Protein AF-A0A935EJS9-F1 (afdb_monomer)

Foldseek 3Di:
DVVVVVVVVVVVVVVVVVVVVVVVVVVVVVVVVVVVVVVVVVVVVVVVVVVVVLVVVLVVVVLVLQQDAPVCVVVVPLPSVVVSLVVSCVPDPCNPLDPWDWDDDLDLPDFIWTDDPVSHTDRDDLVPPDPVSSVVVVVVNVQSVDPVRDDQDDPPDPDGDRDHDPPPPDPPDPPPPPPPPPPDPDPDDDDDDDDDD

Structure (mmCIF, N/CA/C/O backbone):
data_AF-A0A935EJS9-F1
#
_entry.id   AF-A0A935EJS9-F1
#
loop_
_atom_site.group_PDB
_atom_site.id
_atom_site.type_symbol
_atom_site.label_atom_id
_atom_site.label_alt_id
_atom_site.label_comp_id
_atom_site.label_asym_id
_atom_site.label_entity_id
_atom_site.label_seq_id
_atom_site.pdbx_PDB_ins_code
_atom_site.Cartn_x
_atom_site.Cartn_y
_atom_site.Cartn_z
_atom_site.occupancy
_atom_site.B_iso_or_equiv
_atom_site.auth_seq_id
_atom_site.auth_comp_id
_atom_site.auth_asym_id
_atom_site.auth_atom_id
_atom_site.pdbx_PDB_model_num
ATOM 1 N N . MET A 1 1 ? 46.751 8.519 -66.745 1.00 56.75 1 MET A N 1
ATOM 2 C CA . MET A 1 1 ? 45.360 8.853 -66.343 1.00 56.75 1 MET A CA 1
ATOM 3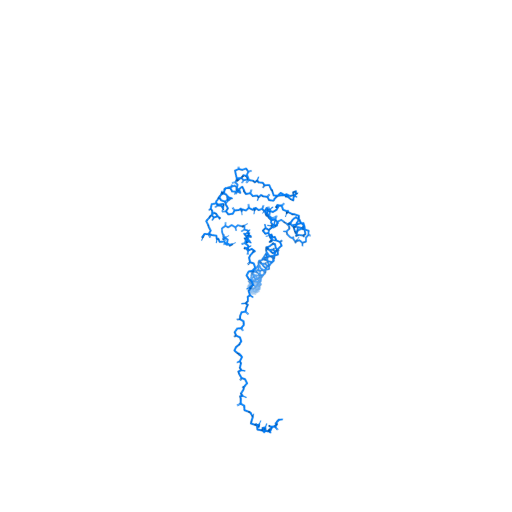 C C . MET A 1 1 ? 44.526 7.648 -65.877 1.00 56.75 1 MET A C 1
ATOM 5 O O . MET A 1 1 ? 43.792 7.799 -64.915 1.00 56.75 1 MET A O 1
ATOM 9 N N . LYS A 1 2 ? 44.654 6.440 -66.460 1.00 61.72 2 LYS A N 1
ATOM 10 C CA . LYS A 1 2 ? 43.824 5.258 -66.102 1.00 61.72 2 LYS A CA 1
ATOM 11 C C . LYS A 1 2 ? 43.974 4.739 -64.655 1.00 61.72 2 LYS A C 1
ATOM 13 O O . LYS A 1 2 ? 43.031 4.190 -64.103 1.00 61.72 2 LYS A O 1
ATOM 18 N N . ARG A 1 3 ? 45.140 4.935 -64.024 1.00 69.06 3 ARG A N 1
ATOM 19 C CA . ARG A 1 3 ? 45.443 4.407 -62.678 1.00 69.06 3 ARG A CA 1
ATOM 20 C C . ARG A 1 3 ? 44.693 5.135 -61.549 1.00 69.06 3 ARG A C 1
ATOM 22 O O . ARG A 1 3 ? 44.331 4.503 -60.571 1.00 69.06 3 ARG A O 1
ATOM 29 N N . SER A 1 4 ? 44.416 6.430 -61.719 1.00 73.44 4 SER A N 1
ATOM 30 C CA . SER A 1 4 ? 43.687 7.249 -60.736 1.00 73.44 4 SER A CA 1
ATOM 31 C C . SER A 1 4 ? 42.185 6.935 -60.721 1.00 73.44 4 SER A C 1
ATOM 33 O O . SER A 1 4 ? 41.576 6.905 -59.657 1.00 73.44 4 SER A O 1
ATOM 35 N N . TRP A 1 5 ? 41.605 6.591 -61.877 1.00 85.44 5 TRP A N 1
ATOM 36 C CA . TRP A 1 5 ? 40.197 6.193 -61.966 1.00 85.44 5 TRP A CA 1
ATOM 37 C C . TRP A 1 5 ? 39.904 4.893 -61.204 1.00 85.44 5 TRP A C 1
ATOM 39 O O . TRP A 1 5 ? 38.890 4.795 -60.517 1.00 85.44 5 TRP A O 1
ATOM 49 N N . LEU A 1 6 ? 40.831 3.930 -61.247 1.00 88.75 6 LEU A N 1
ATOM 50 C CA . LEU A 1 6 ? 40.707 2.685 -60.487 1.00 88.75 6 LEU A CA 1
ATOM 51 C C . LEU A 1 6 ? 40.714 2.938 -58.970 1.00 88.75 6 LEU A C 1
ATOM 53 O O . LEU A 1 6 ? 39.932 2.332 -58.244 1.00 88.75 6 LEU A O 1
ATOM 57 N N . THR A 1 7 ? 41.551 3.869 -58.496 1.00 88.81 7 THR A N 1
ATOM 58 C CA . THR A 1 7 ? 41.585 4.273 -57.083 1.00 88.81 7 THR A CA 1
ATOM 59 C C . THR A 1 7 ? 40.264 4.910 -56.655 1.00 88.81 7 THR A C 1
ATOM 61 O O . THR A 1 7 ? 39.739 4.553 -55.605 1.00 88.81 7 THR A O 1
ATOM 64 N N . TYR A 1 8 ? 39.680 5.791 -57.473 1.00 92.94 8 TYR A N 1
ATOM 65 C CA . TYR A 1 8 ? 38.376 6.391 -57.167 1.00 92.94 8 TYR A CA 1
ATOM 66 C C . TYR A 1 8 ? 37.243 5.359 -57.130 1.00 92.94 8 TYR A C 1
ATOM 68 O O . TYR A 1 8 ? 36.396 5.428 -56.243 1.00 92.94 8 TYR A O 1
ATOM 76 N N . LEU A 1 9 ? 37.250 4.371 -58.031 1.00 93.25 9 LEU A N 1
ATOM 77 C CA . LEU A 1 9 ? 36.288 3.263 -57.997 1.00 93.25 9 LEU A CA 1
ATOM 78 C C . LEU A 1 9 ? 36.446 2.403 -56.739 1.00 93.25 9 LEU A C 1
ATOM 80 O O . LEU A 1 9 ? 35.451 2.035 -56.122 1.00 93.25 9 LEU A O 1
ATOM 84 N N . MET A 1 10 ? 37.683 2.117 -56.330 1.00 93.56 10 MET A N 1
ATOM 85 C CA . MET A 1 10 ? 37.956 1.324 -55.132 1.00 93.56 10 MET A CA 1
ATOM 86 C C . MET A 1 10 ? 37.523 2.058 -53.855 1.00 93.56 10 MET A C 1
ATOM 88 O O . MET A 1 10 ? 36.869 1.469 -52.998 1.00 93.56 10 MET A O 1
ATOM 92 N N . VAL A 1 11 ? 37.829 3.354 -53.753 1.00 94.81 11 VAL A N 1
ATOM 93 C CA . VAL A 1 11 ? 37.407 4.203 -52.628 1.00 94.81 11 VAL A CA 1
ATOM 94 C C . VAL A 1 11 ? 35.886 4.352 -52.599 1.00 94.81 11 VAL A C 1
ATOM 96 O O . VAL A 1 11 ? 35.285 4.233 -51.534 1.00 94.81 11 VAL A O 1
ATOM 99 N N . GLY A 1 12 ? 35.249 4.543 -53.757 1.00 96.19 12 GLY A N 1
ATOM 100 C CA . GLY A 1 12 ? 33.791 4.589 -53.869 1.00 96.19 12 GLY A CA 1
ATOM 101 C C . GLY A 1 12 ? 33.135 3.278 -53.433 1.00 96.19 12 GLY A C 1
ATOM 102 O O . GLY A 1 12 ? 32.198 3.295 -52.639 1.00 96.19 12 GLY A O 1
ATOM 103 N N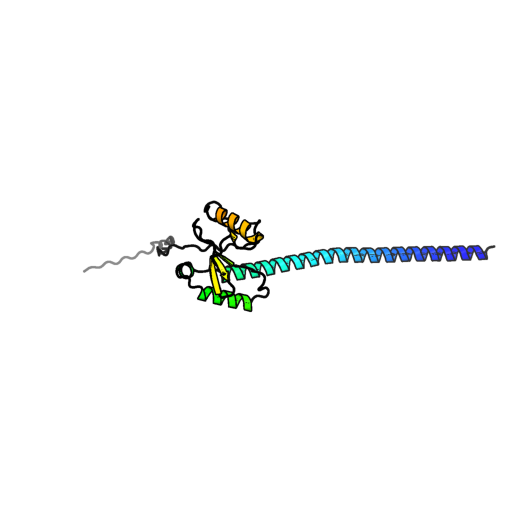 . GLY A 1 13 ? 33.669 2.137 -53.878 1.00 95.69 13 GLY A N 1
ATOM 104 C CA . GLY A 1 13 ? 33.197 0.815 -53.463 1.00 95.69 13 GLY A CA 1
ATOM 105 C C . GLY A 1 13 ? 33.336 0.586 -51.957 1.00 95.69 13 GLY A C 1
ATOM 106 O O . GLY A 1 13 ? 32.398 0.112 -51.319 1.00 95.69 13 GLY A O 1
ATOM 107 N N . LEU A 1 14 ? 34.467 0.988 -51.369 1.00 95.75 14 LEU A N 1
ATOM 108 C CA . LEU A 1 14 ? 34.688 0.900 -49.925 1.00 95.75 14 LEU A CA 1
ATOM 109 C C . LEU A 1 14 ? 33.714 1.795 -49.145 1.00 95.75 14 LEU A C 1
ATOM 111 O O . LEU A 1 14 ? 33.152 1.359 -48.144 1.00 95.75 14 LEU A O 1
ATOM 115 N N . ALA A 1 15 ? 33.473 3.021 -49.615 1.00 96.06 15 ALA A N 1
ATOM 116 C CA . ALA A 1 15 ? 32.522 3.936 -48.990 1.00 96.06 15 ALA A CA 1
ATOM 117 C C . ALA A 1 15 ? 31.095 3.367 -49.006 1.00 96.06 15 ALA A C 1
ATOM 119 O O . ALA A 1 15 ? 30.416 3.379 -47.982 1.00 96.06 15 ALA A O 1
ATOM 120 N N . VAL A 1 16 ? 30.661 2.799 -50.137 1.00 96.62 16 VAL A N 1
ATOM 121 C CA . VAL A 1 16 ? 29.354 2.131 -50.247 1.00 96.62 16 VAL A CA 1
ATOM 122 C C . VAL A 1 16 ? 29.264 0.940 -49.294 1.00 96.62 16 VAL A C 1
ATOM 124 O O . VAL A 1 16 ? 28.254 0.786 -48.609 1.00 96.62 16 VAL A O 1
ATOM 127 N N . LEU A 1 17 ? 30.323 0.130 -49.199 1.00 96.31 17 LEU A N 1
ATOM 128 C CA . LEU A 1 17 ? 30.375 -1.008 -48.281 1.00 96.31 17 LEU A CA 1
ATOM 129 C C . LEU A 1 17 ? 30.235 -0.559 -46.818 1.00 96.31 17 LEU A C 1
ATOM 131 O O . LEU A 1 17 ? 29.470 -1.156 -46.064 1.00 96.31 17 LEU A O 1
ATOM 135 N N . LEU A 1 18 ? 30.931 0.511 -46.424 1.00 96.06 18 LEU A N 1
ATOM 136 C CA . LEU A 1 18 ? 30.856 1.070 -45.073 1.00 96.06 18 LEU A CA 1
ATOM 137 C C . LEU A 1 18 ? 29.463 1.617 -44.752 1.00 96.06 18 LEU A C 1
ATOM 139 O O . LEU A 1 18 ? 28.946 1.362 -43.666 1.00 96.06 18 LEU A O 1
ATOM 143 N N . VAL A 1 19 ? 28.828 2.319 -45.694 1.00 96.38 19 VAL A N 1
ATOM 144 C CA . VAL A 1 19 ? 27.453 2.817 -45.526 1.00 96.38 19 VAL A CA 1
ATOM 145 C C . VAL A 1 19 ? 26.468 1.656 -45.393 1.00 96.38 19 VAL A C 1
ATOM 147 O O . VAL A 1 19 ? 25.630 1.664 -44.492 1.00 96.38 19 VAL A O 1
ATOM 150 N N . ALA A 1 20 ? 26.586 0.631 -46.240 1.00 95.56 20 ALA A N 1
ATOM 151 C CA . ALA A 1 20 ? 25.744 -0.561 -46.165 1.00 95.56 20 ALA A CA 1
ATOM 152 C C . ALA A 1 20 ? 25.910 -1.288 -44.821 1.00 95.56 20 ALA A C 1
ATOM 154 O O . ALA A 1 20 ? 24.919 -1.680 -44.201 1.00 95.56 20 ALA A O 1
ATOM 155 N N . LEU A 1 21 ? 27.150 -1.413 -44.338 1.00 95.31 21 LEU A N 1
ATOM 156 C CA . LEU A 1 21 ? 27.445 -2.017 -43.043 1.00 95.31 21 LEU A CA 1
ATOM 157 C C . LEU A 1 21 ? 26.872 -1.184 -41.889 1.00 95.31 21 LEU A C 1
ATOM 159 O O . LEU A 1 21 ? 26.245 -1.746 -40.994 1.00 95.31 21 LEU A O 1
ATOM 163 N N . GLY A 1 22 ? 27.015 0.142 -41.936 1.00 92.94 22 GLY A N 1
ATOM 164 C CA . GLY A 1 22 ? 26.450 1.056 -40.942 1.00 92.94 22 GLY A CA 1
ATOM 165 C C . GLY A 1 22 ? 24.921 0.996 -40.889 1.00 92.94 22 GLY A C 1
ATOM 166 O O . GLY A 1 22 ? 24.346 0.937 -39.806 1.00 92.94 22 GLY A O 1
ATOM 167 N N . LEU A 1 23 ? 24.251 0.922 -42.043 1.00 92.56 23 LEU A N 1
ATOM 168 C CA . LEU A 1 23 ? 22.795 0.755 -42.116 1.00 92.56 23 LEU A CA 1
ATOM 169 C C . LEU A 1 23 ? 22.338 -0.593 -41.554 1.00 92.56 23 LEU A C 1
ATOM 171 O O . LEU A 1 23 ? 21.321 -0.657 -40.862 1.00 92.56 23 LEU A O 1
ATOM 175 N N . LEU A 1 24 ? 23.078 -1.669 -41.831 1.00 91.12 24 LEU A N 1
ATOM 176 C CA . LEU A 1 24 ? 22.770 -2.981 -41.275 1.00 91.12 24 LEU A CA 1
ATOM 177 C C . LEU A 1 24 ? 22.936 -2.966 -39.752 1.00 91.12 24 LEU A C 1
ATOM 179 O O . LEU A 1 24 ? 22.013 -3.352 -39.040 1.00 91.12 24 LEU A O 1
ATOM 183 N N . GLN A 1 25 ? 24.060 -2.447 -39.255 1.00 88.50 25 GLN A N 1
ATOM 184 C CA . GLN A 1 25 ? 24.305 -2.285 -37.820 1.00 88.50 25 GLN A CA 1
ATOM 185 C C . GLN A 1 25 ? 23.214 -1.442 -37.147 1.00 88.50 25 GLN A C 1
ATOM 187 O O . GLN A 1 25 ? 22.691 -1.836 -36.106 1.00 88.50 25 GLN A O 1
ATOM 192 N N . TYR A 1 26 ? 22.803 -0.336 -37.774 1.00 89.12 26 TYR A N 1
ATOM 193 C CA . TYR A 1 26 ? 21.725 0.516 -37.280 1.00 89.12 26 TYR A CA 1
ATOM 194 C C . TYR A 1 26 ? 20.398 -0.245 -37.177 1.00 89.12 26 TYR A C 1
ATOM 196 O O . TYR A 1 26 ? 19.769 -0.241 -36.122 1.00 89.12 26 TYR A O 1
ATOM 204 N N . ARG A 1 27 ? 20.002 -0.984 -38.226 1.00 85.38 27 ARG A N 1
ATOM 205 C CA . ARG A 1 27 ? 18.761 -1.779 -38.214 1.00 85.38 27 ARG A CA 1
ATOM 206 C C . ARG A 1 27 ? 18.756 -2.847 -37.122 1.00 85.38 27 ARG A C 1
ATOM 208 O O . ARG A 1 27 ? 17.726 -3.027 -36.476 1.00 85.38 27 ARG A O 1
ATOM 215 N N . TRP A 1 28 ? 19.879 -3.530 -36.908 1.00 77.81 28 TRP A N 1
ATOM 216 C CA . TRP A 1 28 ? 20.006 -4.528 -35.844 1.00 77.81 28 TRP A CA 1
ATOM 217 C C . TRP A 1 28 ? 19.885 -3.893 -34.452 1.00 77.81 28 TRP A C 1
ATOM 219 O O . TRP A 1 28 ? 19.143 -4.404 -33.614 1.00 77.81 28 TRP A O 1
ATOM 229 N N . MET A 1 29 ? 20.529 -2.744 -34.221 1.00 75.19 29 MET A N 1
ATOM 230 C CA . MET A 1 29 ? 20.435 -2.019 -32.948 1.00 75.19 29 MET A CA 1
ATOM 231 C C . MET A 1 29 ? 18.998 -1.548 -32.667 1.00 75.19 29 MET A C 1
ATOM 233 O O . MET A 1 29 ? 18.486 -1.746 -31.567 1.00 75.19 29 MET A O 1
ATOM 237 N N . THR A 1 30 ? 18.306 -0.997 -33.671 1.00 75.12 30 THR A N 1
ATOM 238 C CA . THR A 1 30 ? 16.920 -0.522 -33.519 1.00 75.12 30 THR A CA 1
ATOM 239 C C . THR A 1 30 ? 15.931 -1.661 -33.245 1.00 75.12 30 THR A C 1
ATOM 241 O O . THR A 1 30 ? 15.021 -1.495 -32.433 1.00 75.12 30 THR A O 1
ATOM 244 N N . GLN A 1 31 ? 16.105 -2.829 -33.877 1.00 71.12 31 GLN A N 1
ATOM 245 C CA . GLN A 1 31 ? 15.244 -3.998 -33.642 1.00 71.12 31 GLN A CA 1
ATOM 246 C C . GLN A 1 31 ? 15.383 -4.553 -32.218 1.00 71.12 31 GLN A C 1
ATOM 248 O O . GLN A 1 31 ? 14.382 -4.937 -31.611 1.00 71.12 31 GLN A O 1
ATOM 253 N N . ILE A 1 32 ? 16.598 -4.548 -31.662 1.00 71.50 32 ILE A N 1
ATOM 254 C CA . ILE A 1 32 ? 16.851 -4.989 -30.284 1.00 71.50 32 ILE A CA 1
ATOM 255 C C . ILE A 1 32 ? 16.198 -4.026 -29.280 1.00 71.50 32 ILE A C 1
ATOM 257 O O . ILE A 1 32 ? 15.459 -4.474 -28.403 1.00 71.50 32 ILE A O 1
ATOM 261 N N . SER A 1 33 ? 16.363 -2.708 -29.456 1.00 61.53 33 SER A N 1
ATOM 262 C CA . SER A 1 33 ? 15.767 -1.709 -28.553 1.00 61.53 33 SER A CA 1
ATOM 263 C C . SER A 1 33 ? 14.235 -1.750 -28.511 1.00 61.53 33 SER A C 1
ATOM 265 O O . SER A 1 33 ? 13.650 -1.555 -27.445 1.00 61.53 33 SER A O 1
ATOM 267 N N . ALA A 1 34 ? 13.569 -2.025 -29.639 1.00 63.66 34 ALA A N 1
ATOM 268 C CA . ALA A 1 34 ? 12.111 -2.155 -29.677 1.00 63.66 34 ALA A CA 1
ATOM 269 C C . ALA A 1 34 ? 11.615 -3.361 -28.852 1.00 63.66 34 ALA A C 1
ATOM 271 O O . ALA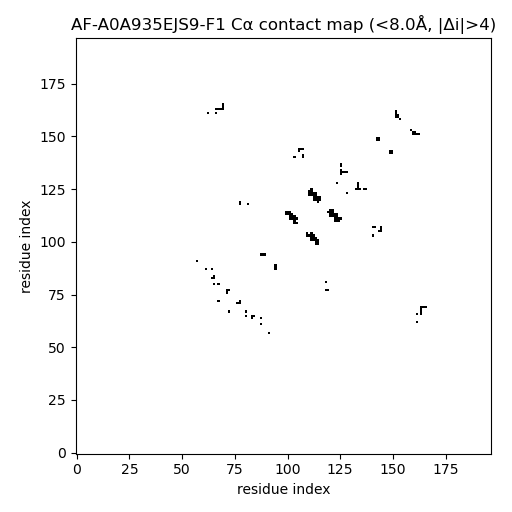 A 1 34 ? 10.687 -3.225 -28.055 1.00 63.66 34 ALA A O 1
ATOM 272 N N . SER A 1 35 ? 12.289 -4.512 -28.976 1.00 61.25 35 SER A N 1
ATOM 273 C CA . SER A 1 35 ? 12.004 -5.719 -28.181 1.00 61.25 35 SER A CA 1
ATOM 274 C C . SER A 1 35 ? 12.236 -5.488 -26.682 1.00 61.25 35 SER A C 1
ATOM 276 O O . SER A 1 35 ? 11.468 -5.964 -25.844 1.00 61.25 35 SER A O 1
ATOM 278 N N . ASP A 1 36 ? 13.286 -4.750 -26.322 1.00 65.56 36 ASP A N 1
ATOM 279 C CA . ASP A 1 36 ? 13.613 -4.485 -24.918 1.00 65.56 36 ASP A CA 1
ATOM 280 C C . ASP A 1 36 ? 12.611 -3.531 -24.258 1.00 65.56 36 ASP A C 1
ATOM 282 O O . ASP A 1 36 ? 12.267 -3.713 -23.089 1.00 65.56 36 ASP A O 1
ATOM 286 N N . GLY A 1 37 ? 12.068 -2.571 -25.014 1.00 68.75 37 GLY A N 1
ATOM 287 C CA . GLY A 1 37 ? 11.007 -1.681 -24.543 1.00 68.75 37 GLY A CA 1
ATOM 288 C C . GLY A 1 37 ? 9.708 -2.420 -24.206 1.00 68.75 37 GLY A C 1
ATOM 289 O O . GLY A 1 37 ? 9.099 -2.157 -23.168 1.00 68.75 37 GLY A O 1
ATOM 290 N N . GLU A 1 38 ? 9.287 -3.373 -25.040 1.00 69.56 38 GLU A N 1
ATOM 291 C CA . GLU A 1 38 ? 8.107 -4.203 -24.757 1.00 69.56 38 GLU A CA 1
ATOM 292 C C . GLU A 1 38 ? 8.328 -5.103 -23.538 1.00 69.56 38 GLU A C 1
ATOM 294 O O . GLU A 1 38 ? 7.487 -5.147 -22.639 1.00 69.56 38 GLU A O 1
ATOM 299 N N . LYS A 1 39 ? 9.498 -5.744 -23.437 1.00 72.12 39 LYS A N 1
ATOM 300 C CA . LYS A 1 39 ? 9.862 -6.563 -22.270 1.00 72.12 39 LYS A CA 1
ATOM 301 C C . LYS A 1 39 ? 9.926 -5.744 -20.982 1.00 72.12 39 LYS A C 1
ATOM 303 O O . LYS A 1 39 ? 9.496 -6.230 -19.938 1.00 72.12 39 LYS A O 1
ATOM 308 N N . ALA A 1 40 ? 10.427 -4.509 -21.039 1.00 71.06 40 ALA A N 1
ATOM 309 C CA . ALA A 1 40 ? 10.453 -3.606 -19.893 1.00 71.06 40 ALA A CA 1
ATOM 310 C C . ALA A 1 40 ? 9.034 -3.245 -19.432 1.00 71.06 40 ALA A C 1
ATOM 312 O O . ALA A 1 40 ? 8.746 -3.330 -18.241 1.00 71.06 40 ALA A O 1
ATOM 313 N N . LYS A 1 41 ? 8.125 -2.926 -20.363 1.00 74.62 41 LYS A N 1
ATOM 314 C CA . LYS A 1 41 ? 6.715 -2.645 -20.041 1.00 74.62 41 LYS A CA 1
ATOM 315 C C . LYS A 1 41 ? 6.017 -3.852 -19.420 1.00 74.62 41 LYS A C 1
ATOM 317 O O . LYS A 1 41 ? 5.342 -3.705 -18.406 1.00 74.62 41 LYS A O 1
ATOM 322 N N . VAL A 1 42 ? 6.213 -5.041 -19.993 1.00 82.00 42 VAL A N 1
ATOM 323 C CA . VAL A 1 42 ? 5.654 -6.290 -19.454 1.00 82.00 42 VAL A CA 1
ATOM 324 C C . VAL A 1 42 ? 6.203 -6.570 -18.056 1.00 82.00 42 VAL A C 1
ATOM 326 O O . VAL A 1 42 ? 5.430 -6.893 -17.162 1.00 82.00 42 VAL A O 1
ATOM 329 N N . ARG A 1 43 ? 7.510 -6.379 -17.829 1.00 82.19 43 ARG A N 1
ATOM 330 C CA . ARG A 1 43 ? 8.123 -6.550 -16.505 1.00 82.19 43 ARG A CA 1
ATOM 331 C C . ARG A 1 43 ? 7.567 -5.567 -15.478 1.00 82.19 43 ARG A C 1
ATOM 333 O O . ARG A 1 43 ? 7.253 -5.990 -14.374 1.00 82.19 43 ARG A O 1
ATOM 340 N N . VAL A 1 44 ? 7.436 -4.286 -15.825 1.00 82.94 44 VAL A N 1
ATOM 341 C CA . VAL A 1 44 ? 6.865 -3.276 -14.918 1.00 82.94 44 VAL A CA 1
ATOM 342 C C . VAL A 1 44 ? 5.420 -3.622 -14.578 1.00 82.94 44 VAL A C 1
ATOM 344 O O . VAL A 1 44 ? 5.040 -3.546 -13.414 1.00 82.94 44 VAL A O 1
ATOM 347 N N . LYS A 1 45 ? 4.630 -4.057 -15.566 1.00 85.31 45 LYS A N 1
ATOM 348 C CA . LYS A 1 45 ? 3.256 -4.503 -15.332 1.00 85.31 45 LYS A CA 1
ATOM 349 C C . LYS A 1 45 ? 3.202 -5.721 -14.407 1.00 85.31 45 LYS A C 1
ATOM 351 O O . LYS A 1 45 ? 2.459 -5.691 -13.439 1.00 85.31 45 LYS A O 1
ATOM 356 N N . ASP A 1 46 ? 4.012 -6.746 -14.661 1.00 88.50 46 ASP A N 1
ATOM 357 C CA . ASP A 1 46 ? 4.070 -7.947 -13.818 1.00 88.50 46 ASP A CA 1
ATOM 358 C C . ASP A 1 46 ? 4.512 -7.614 -12.383 1.00 88.50 46 ASP A C 1
ATOM 360 O O . ASP A 1 46 ? 3.938 -8.100 -11.415 1.00 88.50 46 ASP A O 1
ATOM 364 N N . GLN A 1 47 ? 5.492 -6.722 -12.221 1.00 83.69 47 GLN A N 1
ATOM 365 C CA . GLN A 1 47 ? 5.918 -6.240 -10.906 1.00 83.69 47 GLN A CA 1
ATOM 366 C C . GLN A 1 47 ? 4.819 -5.447 -10.190 1.00 83.69 47 GLN A C 1
ATOM 368 O O . GLN A 1 47 ? 4.629 -5.631 -8.990 1.00 83.69 47 GLN A O 1
ATOM 373 N N . ALA A 1 48 ? 4.085 -4.595 -10.908 1.00 85.50 48 ALA A N 1
ATOM 374 C CA . ALA A 1 48 ? 2.962 -3.847 -10.354 1.00 85.50 48 ALA A CA 1
ATOM 375 C C . ALA A 1 48 ? 1.804 -4.774 -9.950 1.00 85.50 48 ALA A C 1
ATOM 377 O O . ALA A 1 48 ? 1.247 -4.613 -8.867 1.00 85.50 48 ALA A O 1
ATOM 378 N N . ASP A 1 49 ? 1.488 -5.776 -10.774 1.00 86.12 49 ASP A N 1
ATOM 379 C CA . ASP A 1 49 ? 0.443 -6.762 -10.489 1.00 86.12 49 ASP A CA 1
ATOM 380 C C . ASP A 1 49 ? 0.819 -7.615 -9.255 1.00 86.12 49 ASP A C 1
ATOM 382 O O . ASP A 1 49 ? -0.020 -7.856 -8.385 1.00 86.12 49 ASP A O 1
ATOM 386 N N . ARG A 1 50 ? 2.098 -8.001 -9.109 1.00 85.81 50 ARG A N 1
ATOM 387 C CA . ARG A 1 50 ? 2.609 -8.682 -7.901 1.00 85.81 50 ARG A CA 1
ATOM 388 C C . ARG A 1 50 ? 2.528 -7.803 -6.658 1.00 85.81 50 ARG A C 1
ATOM 390 O O . ARG A 1 50 ? 2.042 -8.268 -5.633 1.00 85.81 50 ARG A O 1
ATOM 397 N N . LEU A 1 51 ? 2.946 -6.539 -6.758 1.00 84.75 51 LEU A N 1
ATOM 398 C CA . LEU A 1 51 ? 2.851 -5.579 -5.657 1.00 84.75 51 LEU A CA 1
ATOM 399 C C . LEU A 1 51 ? 1.400 -5.400 -5.203 1.00 84.75 51 LEU A C 1
ATOM 401 O O . LEU A 1 51 ? 1.129 -5.428 -4.007 1.00 84.75 51 LEU A O 1
ATOM 405 N N . ALA A 1 52 ? 0.468 -5.244 -6.146 1.00 80.94 52 ALA A N 1
ATOM 406 C CA . ALA A 1 52 ? -0.953 -5.128 -5.841 1.00 80.94 52 ALA A CA 1
ATOM 407 C C . ALA A 1 52 ? -1.488 -6.390 -5.143 1.00 80.94 52 ALA A C 1
ATOM 409 O O . ALA A 1 52 ? -2.246 -6.287 -4.179 1.00 80.94 52 ALA A O 1
ATOM 410 N N . GLY A 1 53 ? -1.061 -7.576 -5.589 1.00 84.75 53 GLY A N 1
ATOM 411 C CA . GLY A 1 53 ? -1.411 -8.850 -4.961 1.00 84.75 53 GLY A CA 1
ATOM 412 C C . GLY A 1 53 ? -0.881 -8.985 -3.531 1.00 84.75 53 GLY A C 1
ATOM 413 O O . GLY A 1 53 ? -1.642 -9.338 -2.628 1.00 84.75 53 GLY A O 1
ATOM 414 N N . ASP A 1 54 ? 0.397 -8.670 -3.312 1.00 83.69 54 ASP A N 1
ATOM 415 C CA . ASP A 1 54 ? 1.019 -8.709 -1.986 1.00 83.69 54 ASP A CA 1
ATOM 416 C C . ASP A 1 54 ? 0.395 -7.671 -1.046 1.00 83.69 54 ASP A C 1
ATOM 418 O O . ASP A 1 54 ? 0.029 -8.012 0.078 1.00 83.69 54 ASP A O 1
ATOM 422 N N . PHE A 1 55 ? 0.169 -6.442 -1.520 1.00 82.25 55 PHE A N 1
ATOM 423 C CA . PHE A 1 55 ? -0.526 -5.403 -0.759 1.00 82.25 55 PHE A CA 1
ATOM 424 C C . PHE A 1 55 ? -1.929 -5.854 -0.349 1.00 82.25 55 PHE A C 1
ATOM 426 O O . PHE A 1 55 ? -2.278 -5.801 0.828 1.00 82.25 55 PHE A O 1
ATOM 433 N N . ASN A 1 56 ? -2.727 -6.361 -1.292 1.00 82.88 56 ASN A N 1
ATOM 434 C CA . ASN A 1 56 ? -4.075 -6.832 -0.992 1.00 82.88 56 ASN A CA 1
ATOM 435 C C . ASN A 1 56 ? -4.067 -7.988 0.025 1.00 82.88 56 ASN A C 1
ATOM 437 O O . ASN A 1 56 ? -4.913 -8.016 0.917 1.00 82.88 56 ASN A O 1
ATOM 441 N N . ARG A 1 57 ? -3.103 -8.916 -0.061 1.00 83.44 57 ARG A N 1
ATOM 442 C CA . ARG A 1 57 ? -2.947 -10.004 0.918 1.00 83.44 57 ARG A CA 1
ATOM 443 C C . ARG A 1 57 ? -2.638 -9.466 2.315 1.00 83.44 57 ARG A C 1
ATOM 445 O O . ARG A 1 57 ? -3.270 -9.900 3.274 1.00 83.44 57 ARG A O 1
ATOM 452 N N . GLU A 1 58 ? -1.711 -8.519 2.436 1.00 81.88 58 GLU A N 1
ATOM 453 C CA . GLU A 1 58 ? -1.366 -7.922 3.733 1.00 81.88 58 GLU A CA 1
ATOM 454 C C . GLU A 1 58 ? -2.539 -7.141 4.338 1.00 81.88 58 GLU A C 1
ATOM 456 O O . GLU A 1 58 ? -2.821 -7.282 5.527 1.00 81.88 58 GLU A O 1
ATOM 461 N N . ILE A 1 59 ? -3.281 -6.383 3.524 1.00 80.69 59 ILE A N 1
ATOM 462 C CA . ILE A 1 59 ? -4.472 -5.655 3.985 1.00 80.69 59 ILE A CA 1
ATOM 463 C C . ILE A 1 59 ? -5.576 -6.618 4.431 1.00 80.69 59 ILE A C 1
ATOM 465 O O . ILE A 1 59 ? -6.193 -6.389 5.467 1.00 80.69 59 ILE A O 1
ATOM 469 N N . GLN A 1 60 ? -5.809 -7.717 3.708 1.00 80.94 60 GLN A N 1
ATOM 470 C CA . GLN A 1 60 ? -6.772 -8.740 4.128 1.00 80.94 60 GLN A CA 1
ATOM 471 C C . GLN A 1 60 ? -6.339 -9.433 5.424 1.00 80.94 60 GLN A C 1
ATOM 473 O O . GLN A 1 60 ? -7.151 -9.595 6.334 1.00 80.94 60 GLN A O 1
ATOM 478 N N . ASN A 1 61 ? -5.061 -9.793 5.545 1.00 80.75 61 ASN A N 1
ATOM 479 C CA . ASN A 1 61 ? -4.519 -10.376 6.769 1.00 80.75 61 ASN A CA 1
ATOM 480 C C . ASN A 1 61 ? -4.688 -9.424 7.956 1.00 80.75 61 ASN A C 1
ATOM 482 O O . ASN A 1 61 ? -5.118 -9.851 9.026 1.00 80.75 61 ASN A O 1
ATOM 486 N N . ALA A 1 62 ? -4.397 -8.135 7.777 1.00 79.88 62 ALA A N 1
ATOM 487 C CA . ALA A 1 62 ? -4.651 -7.131 8.800 1.00 79.88 62 ALA A CA 1
ATOM 488 C C . ALA A 1 62 ? -6.151 -7.023 9.123 1.00 79.88 62 ALA A C 1
ATOM 490 O O . ALA A 1 62 ? -6.528 -7.047 10.292 1.00 79.88 62 ALA A O 1
ATOM 491 N N . TYR A 1 63 ? -7.015 -6.983 8.104 1.00 76.75 63 TYR A N 1
ATOM 492 C CA . TYR A 1 63 ? -8.466 -6.897 8.272 1.00 76.75 63 TYR A CA 1
ATOM 493 C C . TYR A 1 63 ? -9.014 -8.026 9.152 1.00 76.75 63 TYR A C 1
ATOM 495 O O . TYR A 1 63 ? -9.787 -7.761 10.068 1.00 76.75 63 TYR A O 1
ATOM 503 N N . PHE A 1 64 ? -8.600 -9.274 8.917 1.00 76.19 64 PHE A N 1
ATOM 504 C CA . PHE A 1 64 ? -9.053 -10.413 9.720 1.00 76.19 64 PHE A CA 1
ATOM 505 C C . PHE A 1 64 ? -8.423 -10.458 11.117 1.00 76.19 64 PHE A C 1
ATOM 507 O O . PHE A 1 64 ? -9.112 -10.804 12.072 1.00 76.19 64 PHE A O 1
ATOM 514 N N . ASN A 1 65 ? -7.150 -10.080 11.263 1.00 75.94 65 ASN A N 1
ATOM 515 C CA . ASN A 1 65 ? -6.478 -10.087 12.567 1.00 75.94 65 ASN A CA 1
ATOM 516 C C . ASN A 1 65 ? -7.009 -9.009 13.523 1.00 75.94 65 ASN A C 1
ATOM 518 O O . ASN A 1 65 ? -7.043 -9.229 14.732 1.00 75.94 65 ASN A O 1
ATOM 522 N N . PHE A 1 66 ? -7.436 -7.852 13.009 1.00 78.94 66 PHE A N 1
ATOM 523 C CA . PHE A 1 66 ? -7.876 -6.726 13.840 1.00 78.94 66 PHE A CA 1
ATOM 524 C C . PHE A 1 66 ? -9.391 -6.669 14.088 1.00 78.94 66 PHE A C 1
ATOM 526 O O . PHE A 1 66 ? -9.868 -5.727 14.728 1.00 78.94 66 PHE A O 1
ATOM 533 N N . GLN A 1 67 ? -10.159 -7.676 13.655 1.00 74.50 67 GLN A N 1
ATOM 534 C CA . GLN A 1 67 ? -11.558 -7.802 14.072 1.00 74.50 67 GLN A CA 1
ATOM 535 C C . GLN A 1 67 ? -11.631 -7.998 15.590 1.00 74.50 67 GLN A C 1
ATOM 537 O O . GLN A 1 67 ? -11.072 -8.940 16.153 1.00 74.50 67 GLN A O 1
ATOM 542 N N . THR A 1 68 ? -12.304 -7.064 16.256 1.00 71.75 68 THR A N 1
ATOM 543 C CA . THR A 1 68 ? -12.440 -7.035 17.713 1.00 71.75 68 THR A CA 1
ATOM 544 C C . THR A 1 68 ? -13.893 -7.274 18.091 1.00 71.75 68 THR A C 1
ATOM 546 O O . THR A 1 68 ? -14.797 -6.734 17.451 1.00 71.75 68 THR A O 1
ATOM 549 N N . ASP A 1 69 ? -14.106 -8.089 19.124 1.00 71.44 69 ASP A N 1
ATOM 550 C CA . ASP A 1 69 ? -15.434 -8.359 19.665 1.00 71.44 69 ASP A CA 1
ATOM 551 C C . ASP A 1 69 ? -15.987 -7.122 20.396 1.00 71.44 69 ASP A C 1
ATOM 553 O O . ASP A 1 69 ? -15.253 -6.344 21.016 1.00 71.44 69 ASP A O 1
ATOM 557 N N . VAL A 1 70 ? -17.304 -6.953 20.335 1.00 70.56 70 VAL A N 1
ATOM 558 C CA . VAL A 1 70 ? -18.046 -5.903 21.036 1.00 70.56 70 VAL A CA 1
ATOM 559 C C . VAL A 1 70 ? -17.854 -6.027 22.546 1.00 70.56 70 VAL A C 1
ATOM 561 O O . VAL A 1 70 ? -17.756 -5.004 23.225 1.00 70.56 70 VAL A O 1
ATOM 564 N N . ASP A 1 71 ? -17.759 -7.249 23.072 1.00 72.00 71 ASP A N 1
ATOM 565 C CA . ASP A 1 71 ? -17.609 -7.487 24.510 1.00 72.00 71 ASP A CA 1
ATOM 566 C C . ASP A 1 71 ? -16.240 -7.021 25.025 1.00 72.00 71 ASP A C 1
ATOM 568 O O . ASP A 1 71 ? -16.148 -6.375 26.072 1.00 72.00 71 ASP A O 1
ATOM 572 N N . SER A 1 72 ? -15.171 -7.271 24.261 1.00 74.12 72 SER A N 1
ATOM 573 C CA . SER A 1 72 ? -13.829 -6.755 24.567 1.00 74.12 72 SER A CA 1
ATOM 574 C C . SER A 1 72 ? -13.803 -5.226 24.535 1.00 74.12 72 SER A C 1
ATOM 576 O O . SER A 1 72 ? -13.194 -4.596 25.401 1.00 74.12 72 SER A O 1
ATOM 578 N N . TRP A 1 73 ? -14.531 -4.620 23.591 1.00 71.19 73 TRP A N 1
ATOM 579 C CA . TRP A 1 73 ? -14.674 -3.167 23.504 1.00 71.19 73 TRP A CA 1
ATOM 580 C C . TRP A 1 73 ? -15.431 -2.574 24.704 1.00 71.19 73 TRP A C 1
ATOM 582 O O . TRP A 1 73 ? -14.936 -1.642 25.341 1.00 71.19 73 TRP A O 1
ATOM 592 N N . GLN A 1 74 ? -16.607 -3.111 25.050 1.00 72.62 74 GLN A N 1
ATOM 593 C CA . GLN A 1 74 ? -17.427 -2.597 26.158 1.00 72.62 74 GLN A CA 1
ATOM 594 C C . GLN A 1 74 ? -16.707 -2.704 27.507 1.00 72.62 74 GLN A C 1
ATOM 596 O O . GLN A 1 74 ? -16.780 -1.782 28.321 1.00 72.62 74 GLN A O 1
ATOM 601 N N . ASN A 1 75 ? -15.965 -3.793 27.713 1.00 78.19 75 ASN A N 1
ATOM 602 C CA . ASN A 1 75 ? -15.207 -4.033 28.938 1.00 78.19 75 ASN A CA 1
ATOM 603 C C . ASN A 1 75 ? -13.835 -3.336 28.956 1.00 78.19 75 ASN A C 1
ATOM 605 O O . ASN A 1 75 ? -13.133 -3.412 29.965 1.00 78.19 75 ASN A O 1
ATOM 609 N N . LYS A 1 76 ? -13.459 -2.635 27.873 1.00 75.75 76 LYS A N 1
ATOM 610 C CA . LYS A 1 76 ? -12.135 -2.016 27.676 1.00 75.75 76 LYS A CA 1
ATOM 611 C C . LYS A 1 76 ? -10.978 -3.005 27.874 1.00 75.75 76 LYS A C 1
ATOM 613 O O . LYS A 1 76 ? -9.907 -2.626 28.351 1.00 75.75 76 LYS A O 1
ATOM 618 N N . ASP A 1 77 ? -11.206 -4.268 27.524 1.00 78.38 77 ASP A N 1
ATOM 619 C CA . ASP A 1 77 ? -10.194 -5.314 27.578 1.00 78.38 77 ASP A CA 1
ATOM 620 C C . ASP A 1 77 ? -9.434 -5.358 26.250 1.00 78.38 77 ASP A C 1
ATOM 622 O O . ASP A 1 77 ? -9.886 -5.922 25.252 1.00 78.38 77 ASP A O 1
ATOM 626 N N . TRP A 1 78 ? -8.259 -4.731 26.248 1.00 79.31 78 TRP A N 1
ATOM 627 C CA . TRP A 1 78 ? -7.373 -4.659 25.084 1.00 79.31 78 TRP A CA 1
ATOM 628 C C . TRP A 1 78 ? -6.347 -5.792 25.037 1.00 79.31 78 TRP A C 1
ATOM 630 O O . TRP A 1 78 ? -5.524 -5.806 24.127 1.00 79.31 78 TRP A O 1
ATOM 640 N N . SER A 1 79 ? -6.358 -6.734 25.986 1.00 80.44 79 SER A N 1
ATOM 641 C CA . SER A 1 79 ? -5.326 -7.777 26.087 1.00 80.44 79 SER A CA 1
ATOM 642 C C . SE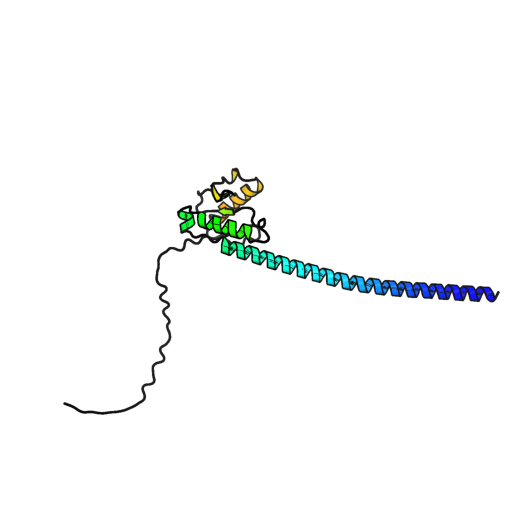R A 1 79 ? -5.224 -8.613 24.806 1.00 80.44 79 SER A C 1
ATOM 644 O O . SER A 1 79 ? -4.155 -8.699 24.202 1.00 80.44 79 SER A O 1
ATOM 646 N N . ALA A 1 80 ? -6.360 -9.119 24.324 1.00 80.31 80 ALA A N 1
ATOM 647 C CA . ALA A 1 80 ? -6.446 -9.902 23.096 1.00 80.31 80 ALA A CA 1
ATOM 648 C C . ALA A 1 80 ? -6.118 -9.079 21.835 1.00 80.31 80 ALA A C 1
ATOM 650 O O . ALA A 1 80 ? -5.591 -9.617 20.862 1.00 80.31 80 ALA A O 1
ATOM 651 N N . PHE A 1 81 ? -6.417 -7.774 21.835 1.00 82.19 81 PHE A N 1
ATOM 652 C CA . PHE A 1 81 ? -6.032 -6.879 20.739 1.00 82.19 81 PHE A CA 1
ATOM 653 C C . PHE A 1 81 ? -4.514 -6.665 20.712 1.00 82.19 81 PHE A C 1
ATOM 655 O O . PHE A 1 81 ? -3.898 -6.784 19.656 1.00 82.19 81 PHE A O 1
ATOM 662 N N . ASN A 1 82 ? -3.905 -6.410 21.872 1.00 83.19 82 ASN A N 1
ATOM 663 C CA . ASN A 1 82 ? -2.467 -6.195 22.007 1.00 83.19 82 ASN A CA 1
ATOM 664 C C . ASN A 1 82 ? -1.667 -7.435 21.606 1.00 83.19 82 ASN A C 1
ATOM 666 O O . ASN A 1 82 ? -0.667 -7.302 20.908 1.00 83.19 82 ASN A O 1
ATOM 670 N N . GLU A 1 83 ? -2.114 -8.629 22.002 1.00 84.00 83 GLU A N 1
ATOM 671 C CA . GLU A 1 83 ? -1.485 -9.893 21.607 1.00 84.00 83 GLU A CA 1
ATOM 672 C C . GLU A 1 83 ? -1.514 -10.072 20.083 1.00 84.00 83 GLU A C 1
ATOM 674 O O . GLU A 1 83 ? -0.483 -10.334 19.464 1.00 84.00 83 GLU A O 1
ATOM 679 N N . ARG A 1 84 ? -2.673 -9.838 19.451 1.00 83.06 84 ARG A N 1
ATOM 680 C CA . ARG A 1 84 ? -2.811 -9.906 17.988 1.00 83.06 84 ARG A CA 1
ATOM 681 C C . ARG A 1 84 ? -1.987 -8.840 17.273 1.00 83.06 84 ARG A C 1
ATOM 683 O O . ARG A 1 84 ? -1.396 -9.131 16.236 1.00 83.06 84 ARG A O 1
ATOM 690 N N . PHE A 1 85 ? -1.905 -7.631 17.826 1.00 82.62 85 PHE A N 1
ATOM 691 C CA . PHE A 1 85 ? -1.064 -6.564 17.293 1.00 82.62 85 PHE A CA 1
ATOM 692 C C . PHE A 1 85 ? 0.425 -6.909 17.381 1.00 82.62 85 PHE A C 1
ATOM 694 O O . PHE A 1 85 ? 1.136 -6.737 16.394 1.00 82.62 85 PHE A O 1
ATOM 701 N N . GLN A 1 86 ? 0.894 -7.421 18.522 1.00 83.25 86 GLN A N 1
ATOM 702 C CA . GLN A 1 86 ? 2.281 -7.865 18.685 1.00 83.25 86 GLN A CA 1
ATOM 703 C C . GLN A 1 86 ? 2.603 -9.002 17.719 1.00 83.25 86 GLN A C 1
ATOM 705 O O . GLN A 1 86 ? 3.571 -8.902 16.968 1.00 83.25 86 GLN A O 1
ATOM 710 N N . TYR A 1 87 ? 1.736 -10.014 17.649 1.00 84.19 87 TYR A N 1
ATOM 711 C CA . TYR A 1 87 ? 1.883 -11.119 16.709 1.00 84.19 87 TYR A CA 1
ATOM 712 C C . TYR A 1 87 ? 1.952 -10.626 15.260 1.00 84.19 87 TYR A C 1
ATOM 714 O O . TYR A 1 87 ? 2.857 -11.008 14.521 1.00 84.19 87 TYR A O 1
ATOM 722 N N . TRP A 1 88 ? 1.041 -9.743 14.846 1.00 83.38 88 TRP A N 1
ATOM 723 C CA . TRP A 1 88 ? 1.064 -9.167 13.503 1.00 83.38 88 TRP A CA 1
ATOM 724 C C . TRP A 1 88 ? 2.353 -8.380 13.247 1.00 83.38 88 TRP A C 1
ATOM 726 O O . TRP A 1 88 ? 2.994 -8.599 12.225 1.00 83.38 88 TRP A O 1
ATOM 736 N N . ASN A 1 89 ? 2.765 -7.522 14.181 1.00 83.50 89 ASN A N 1
ATOM 737 C CA . ASN A 1 89 ? 3.954 -6.681 14.046 1.00 83.50 89 ASN A CA 1
ATOM 738 C C . ASN A 1 89 ? 5.257 -7.498 13.962 1.00 83.50 89 ASN A C 1
ATOM 740 O O . ASN A 1 89 ? 6.195 -7.079 13.290 1.00 83.50 89 ASN A O 1
ATOM 744 N N . GLU A 1 90 ? 5.316 -8.657 14.619 1.00 84.62 90 GLU A N 1
ATOM 745 C CA . GLU A 1 90 ? 6.464 -9.572 14.570 1.00 84.62 90 GLU A CA 1
ATOM 746 C C . GLU A 1 90 ? 6.474 -10.469 13.324 1.00 84.62 90 GLU A C 1
ATOM 748 O O . GLU A 1 90 ? 7.546 -10.849 12.856 1.00 84.62 90 GLU A O 1
ATOM 753 N N . ASN A 1 91 ? 5.301 -10.811 12.780 1.00 82.62 91 ASN A N 1
ATOM 754 C CA . ASN A 1 91 ? 5.172 -11.797 11.700 1.00 82.62 91 ASN A CA 1
ATOM 755 C C . ASN A 1 91 ? 4.896 -11.188 10.315 1.00 82.62 91 ASN A C 1
ATOM 757 O O . ASN A 1 91 ? 4.950 -11.909 9.318 1.00 82.62 91 ASN A O 1
ATOM 761 N N . THR A 1 92 ? 4.597 -9.890 10.212 1.00 80.62 92 THR A N 1
ATOM 762 C CA . THR A 1 92 ? 4.373 -9.228 8.917 1.00 80.62 92 THR A CA 1
ATOM 763 C C . THR A 1 92 ? 5.683 -8.775 8.268 1.00 80.62 92 THR A C 1
ATOM 765 O O . THR A 1 92 ? 6.609 -8.304 8.927 1.00 80.62 92 THR A O 1
ATOM 768 N N . ALA A 1 93 ? 5.744 -8.854 6.937 1.00 77.50 93 ALA A N 1
ATOM 769 C CA . ALA A 1 93 ? 6.857 -8.313 6.158 1.00 77.50 93 ALA A CA 1
ATOM 770 C C . ALA A 1 93 ? 6.887 -6.770 6.150 1.00 77.50 93 ALA A C 1
ATOM 772 O O . ALA A 1 93 ? 7.927 -6.179 5.853 1.00 77.50 93 ALA A O 1
ATOM 773 N N . TYR A 1 94 ? 5.764 -6.113 6.474 1.00 79.56 94 TYR A N 1
ATOM 774 C CA . TYR A 1 94 ? 5.602 -4.659 6.377 1.00 79.56 94 TYR A CA 1
ATOM 775 C C . TYR A 1 94 ? 4.915 -4.061 7.622 1.00 79.56 94 TYR A C 1
ATOM 777 O O . TYR A 1 94 ? 3.787 -3.576 7.534 1.00 79.56 94 TYR A O 1
ATOM 785 N N . PRO A 1 95 ? 5.585 -4.017 8.789 1.00 77.94 95 PRO A N 1
ATOM 786 C CA . PRO A 1 95 ? 4.974 -3.525 10.032 1.00 77.94 95 PRO A CA 1
ATOM 787 C C . PRO A 1 95 ? 4.634 -2.028 9.988 1.00 77.94 95 PRO A C 1
ATOM 789 O O . PRO A 1 95 ? 3.770 -1.551 10.715 1.00 77.94 95 PRO A O 1
ATOM 792 N N . SER A 1 96 ? 5.278 -1.268 9.098 1.00 78.50 96 SER A N 1
ATOM 793 C CA . SER A 1 96 ? 5.003 0.155 8.873 1.00 78.50 96 SER A CA 1
ATOM 794 C C . SER A 1 96 ? 3.820 0.426 7.936 1.00 78.50 96 SER A C 1
ATOM 796 O O . SER A 1 96 ? 3.509 1.596 7.698 1.00 78.50 96 SER A O 1
ATOM 798 N N . LEU A 1 97 ? 3.169 -0.619 7.404 1.00 77.06 97 LEU A N 1
ATOM 799 C CA . LEU A 1 97 ? 2.021 -0.489 6.504 1.00 77.06 97 LEU A CA 1
ATOM 800 C C . LEU A 1 97 ? 0.839 0.196 7.199 1.00 77.06 97 LEU A C 1
ATOM 802 O O . LEU A 1 97 ? 0.183 1.050 6.607 1.00 77.06 97 LEU A O 1
ATOM 806 N N . ILE A 1 98 ? 0.607 -0.137 8.470 1.00 77.88 98 ILE A N 1
ATOM 807 C CA . ILE A 1 98 ? -0.420 0.488 9.303 1.00 77.88 98 ILE A CA 1
ATOM 808 C C . ILE A 1 98 ? 0.276 1.394 10.309 1.00 77.88 98 ILE A C 1
ATOM 810 O O . ILE A 1 98 ? 0.967 0.932 11.214 1.00 77.88 98 ILE A O 1
ATOM 814 N N . LYS A 1 99 ? 0.109 2.706 10.136 1.00 76.00 99 LYS A N 1
ATOM 815 C CA . LYS A 1 99 ? 0.765 3.696 10.999 1.00 76.00 99 LYS A CA 1
ATOM 816 C C . LYS A 1 99 ? 0.067 3.838 12.344 1.00 76.00 99 LYS A C 1
ATOM 818 O O . LYS A 1 99 ? 0.727 3.899 13.379 1.00 76.00 99 LYS A O 1
ATOM 823 N N . GLU A 1 100 ? -1.255 3.957 12.315 1.00 77.81 100 GLU A N 1
ATOM 824 C CA . GLU A 1 100 ? -2.055 4.369 13.462 1.00 77.81 100 GLU A CA 1
ATOM 825 C C . GLU A 1 100 ? -3.427 3.693 13.406 1.00 77.81 100 GLU A C 1
ATOM 827 O O . GLU A 1 100 ? -4.010 3.541 12.332 1.00 77.81 100 GLU A O 1
ATOM 832 N N . PHE A 1 101 ? -3.941 3.303 14.573 1.00 79.81 101 PHE A N 1
ATOM 833 C CA . PHE A 1 101 ? -5.292 2.768 14.718 1.00 79.81 101 PHE A CA 1
ATOM 834 C C . PHE A 1 101 ? -6.162 3.797 15.429 1.00 79.81 101 PHE A C 1
ATOM 836 O O . PHE A 1 101 ? -5.794 4.313 16.490 1.00 79.81 101 PHE A O 1
ATOM 843 N N . TYR A 1 102 ? -7.326 4.056 14.843 1.00 78.19 102 TYR A N 1
ATOM 844 C CA . TYR A 1 102 ? -8.324 4.976 15.365 1.00 78.19 102 TYR A CA 1
ATOM 845 C C . TYR A 1 102 ? -9.650 4.257 15.533 1.00 78.19 102 TYR A C 1
ATOM 847 O O . TYR A 1 102 ? -10.059 3.469 14.681 1.00 78.19 102 TYR A O 1
ATOM 855 N N . PHE A 1 103 ? -10.331 4.569 16.624 1.00 77.06 103 PHE A N 1
ATOM 856 C CA . PHE A 1 103 ? -11.643 4.049 16.934 1.00 77.06 103 PHE A CA 1
ATOM 857 C C . PHE A 1 103 ? -12.662 5.179 16.979 1.00 77.06 103 PHE A C 1
ATOM 859 O O . PHE A 1 103 ? -12.473 6.180 17.677 1.00 77.06 103 PHE A O 1
ATOM 866 N N . PHE A 1 104 ? -13.781 4.961 16.294 1.00 74.69 104 PHE A N 1
ATOM 867 C CA . PHE A 1 104 ? -14.928 5.855 16.289 1.00 74.69 104 PHE A CA 1
ATOM 868 C C . PHE A 1 104 ? -16.144 5.096 16.799 1.00 74.69 104 PHE A C 1
ATOM 870 O O . PHE A 1 104 ? -16.512 4.057 16.255 1.00 74.69 104 PHE A O 1
ATOM 877 N N . GLU A 1 105 ? -16.800 5.633 17.821 1.00 71.38 105 GLU A N 1
ATOM 878 C CA . GLU A 1 105 ? -18.153 5.204 18.150 1.00 71.38 105 GLU A CA 1
ATOM 879 C C . GLU A 1 105 ? -19.133 6.017 17.295 1.00 71.38 105 GLU A C 1
ATOM 881 O O . GLU A 1 105 ? -18.985 7.232 17.171 1.00 71.38 105 GLU A O 1
ATOM 886 N N . ALA A 1 106 ? -20.171 5.379 16.747 1.00 64.69 106 ALA A N 1
ATOM 887 C CA . ALA A 1 106 ? -21.210 6.049 15.950 1.00 64.69 106 ALA A CA 1
ATOM 888 C C . ALA A 1 106 ? -22.075 7.048 16.757 1.00 64.69 106 ALA A C 1
ATOM 890 O O . ALA A 1 106 ? -23.040 7.612 16.246 1.00 64.69 106 ALA A O 1
ATOM 891 N N . LYS A 1 107 ? -21.757 7.276 18.037 1.00 65.88 107 LYS A N 1
ATOM 892 C CA . LYS A 1 107 ? -22.408 8.276 18.882 1.00 65.88 107 LYS A CA 1
ATOM 893 C C . LYS A 1 107 ? -21.690 9.615 18.729 1.00 65.88 107 LYS A C 1
ATOM 895 O O . LYS A 1 107 ? -20.497 9.733 18.998 1.00 65.88 107 LYS A O 1
ATOM 900 N N . ALA A 1 108 ? -22.449 10.654 18.382 1.00 56.44 108 ALA A N 1
ATOM 901 C CA . ALA A 1 108 ? -21.936 11.994 18.082 1.00 56.44 108 ALA A CA 1
ATOM 902 C C . ALA A 1 108 ? -21.044 12.613 19.184 1.00 56.44 108 ALA A C 1
ATOM 904 O O . ALA A 1 108 ? -20.179 13.436 18.882 1.00 56.44 108 ALA A O 1
ATOM 905 N N . ASN A 1 109 ? -21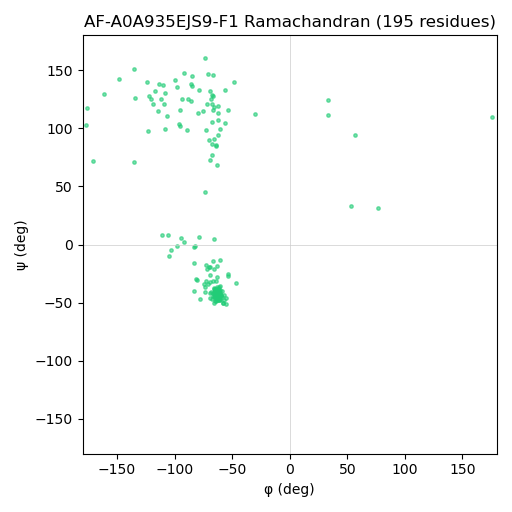.203 12.208 20.449 1.00 62.97 109 ASN A N 1
ATOM 906 C CA . ASN A 1 109 ? -20.502 12.809 21.588 1.00 62.97 109 ASN A CA 1
ATOM 907 C C . ASN A 1 109 ? -19.361 11.966 22.178 1.00 62.97 109 ASN A C 1
ATOM 909 O O . ASN A 1 109 ? -18.818 12.332 23.218 1.00 62.97 109 ASN A O 1
ATOM 913 N N . THR A 1 110 ? -18.974 10.863 21.536 1.00 67.88 110 THR A N 1
ATOM 914 C CA . THR A 1 110 ? -17.851 10.053 22.023 1.00 67.88 110 THR A CA 1
ATOM 915 C C . THR A 1 110 ? -16.521 10.618 21.495 1.00 67.88 110 THR A C 1
ATOM 917 O O . THR A 1 110 ? -16.446 11.016 20.321 1.00 67.88 110 THR A O 1
ATOM 920 N N . PRO A 1 111 ? -15.469 10.712 22.336 1.00 70.75 111 PRO A N 1
ATOM 921 C CA . PRO A 1 111 ? -14.125 11.047 21.874 1.00 70.75 111 PRO A CA 1
ATOM 922 C C . PRO A 1 111 ? -13.563 9.933 20.982 1.00 70.75 111 PRO A C 1
ATOM 924 O O . PRO A 1 111 ? -13.829 8.752 21.203 1.00 70.75 111 PRO A O 1
ATOM 927 N N . VAL A 1 112 ? -12.769 10.312 19.980 1.00 75.50 112 VAL A N 1
ATOM 928 C CA . VAL A 1 112 ? -12.042 9.349 19.142 1.00 75.50 112 VAL A CA 1
ATOM 929 C C . VAL A 1 112 ? -10.957 8.721 20.004 1.00 75.50 112 VAL A C 1
ATOM 931 O O . VAL A 1 112 ? -10.227 9.439 20.689 1.00 75.50 112 VAL A O 1
ATOM 934 N N . LEU A 1 113 ? -10.842 7.394 19.990 1.00 78.06 113 LEU A N 1
ATOM 935 C CA . LEU A 1 113 ? -9.732 6.739 20.673 1.00 78.06 113 LEU A CA 1
ATOM 936 C C . LEU A 1 113 ? -8.624 6.417 19.680 1.00 78.06 113 LEU A C 1
ATOM 938 O O . LEU A 1 113 ? -8.884 5.906 18.593 1.00 78.06 113 LEU A O 1
ATOM 942 N N . ARG A 1 114 ? -7.383 6.688 20.065 1.00 81.44 114 ARG A N 1
ATOM 943 C CA . ARG A 1 114 ? -6.190 6.325 19.307 1.00 81.44 114 ARG A CA 1
ATOM 944 C C . ARG A 1 114 ? -5.442 5.230 20.044 1.00 81.44 114 ARG A C 1
ATOM 946 O O . ARG A 1 114 ? -5.269 5.318 21.257 1.00 81.44 114 ARG A O 1
ATOM 953 N N . TYR A 1 115 ? -4.965 4.238 19.306 1.00 79.88 115 TYR A N 1
ATOM 954 C CA . TYR A 1 115 ? -4.052 3.244 19.852 1.00 79.88 115 TYR A CA 1
ATOM 955 C C . TYR A 1 115 ? -2.667 3.854 20.094 1.00 79.88 115 TYR A 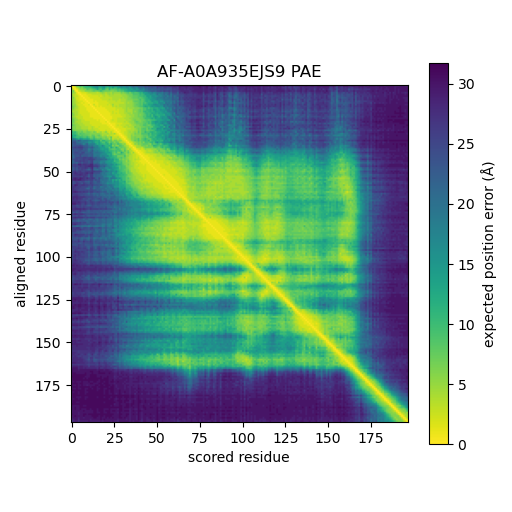C 1
ATOM 957 O O . TYR A 1 115 ? -2.015 4.356 19.172 1.00 79.88 115 TYR A O 1
ATOM 965 N N . GLU A 1 116 ? -2.220 3.807 21.341 1.00 77.31 116 GLU A N 1
ATOM 966 C CA . GLU A 1 116 ? -0.871 4.153 21.766 1.00 77.31 116 GLU A CA 1
ATOM 967 C C . GLU A 1 116 ? 0.014 2.905 21.755 1.00 77.31 116 GLU A C 1
ATOM 969 O O . GLU A 1 116 ? -0.431 1.792 22.047 1.00 77.31 116 GLU A O 1
ATOM 974 N N . ARG A 1 117 ? 1.308 3.086 21.462 1.00 65.00 117 ARG A N 1
ATOM 975 C CA . ARG A 1 117 ? 2.292 1.985 21.441 1.00 65.00 117 ARG A CA 1
ATOM 976 C C . ARG A 1 117 ? 2.456 1.276 22.789 1.00 65.00 117 ARG A C 1
ATOM 978 O O . ARG A 1 117 ? 3.019 0.190 22.829 1.00 65.00 117 ARG A O 1
ATOM 985 N N . GLU A 1 118 ? 1.941 1.859 23.864 1.00 66.94 118 GLU A N 1
ATOM 986 C CA . GLU A 1 118 ? 1.891 1.276 25.207 1.00 66.94 118 GLU A CA 1
ATOM 987 C C . GLU A 1 118 ? 0.761 0.241 25.381 1.00 66.94 118 GLU A C 1
ATOM 989 O O . GLU A 1 118 ? 0.527 -0.243 26.490 1.00 66.94 118 GLU A O 1
ATOM 994 N N . GLY A 1 119 ? 0.057 -0.118 24.299 1.00 69.12 119 GLY A N 1
ATOM 995 C CA . GLY A 1 119 ? -0.991 -1.140 24.319 1.00 69.12 119 GLY A CA 1
ATOM 996 C C . GLY A 1 119 ? -2.290 -0.636 24.941 1.00 69.12 119 GLY A C 1
ATOM 997 O O . GLY A 1 119 ? -3.002 -1.382 25.616 1.00 69.12 119 GLY A O 1
ATOM 998 N N . ARG A 1 120 ? -2.574 0.659 24.787 1.00 74.94 120 ARG A N 1
ATOM 999 C CA . ARG A 1 120 ? -3.766 1.307 25.340 1.00 74.94 120 ARG A CA 1
ATOM 1000 C C . ARG A 1 120 ? -4.400 2.208 24.301 1.00 74.94 120 ARG A C 1
ATOM 1002 O O . ARG A 1 120 ? -3.725 2.750 23.435 1.00 74.94 120 ARG A O 1
ATOM 1009 N N . PHE A 1 121 ? -5.709 2.377 24.413 1.00 75.88 121 PHE A N 1
ATOM 1010 C CA . PHE A 1 121 ? -6.445 3.368 23.647 1.00 75.88 121 PHE A CA 1
ATOM 1011 C C . PHE A 1 121 ? -6.607 4.635 24.485 1.00 75.88 121 PHE A C 1
ATOM 1013 O O . PHE A 1 121 ? -7.270 4.607 25.525 1.00 75.88 121 PHE A O 1
ATOM 1020 N N . ALA A 1 122 ? -6.013 5.737 24.035 1.00 76.81 122 ALA A N 1
ATOM 1021 C CA . ALA A 1 122 ? -6.167 7.043 24.659 1.00 76.81 122 ALA A CA 1
ATOM 1022 C C . ALA A 1 122 ? -7.191 7.883 23.900 1.00 76.81 122 ALA A C 1
ATOM 1024 O O . ALA A 1 122 ? -7.263 7.848 22.669 1.00 76.81 122 ALA A O 1
ATOM 1025 N N . ALA A 1 123 ? -7.999 8.640 24.642 1.00 75.75 123 ALA A N 1
ATOM 1026 C CA . ALA A 1 123 ? -8.907 9.605 24.046 1.00 75.75 123 ALA A CA 1
ATOM 1027 C C . ALA A 1 123 ? -8.089 10.731 23.414 1.00 75.75 123 ALA A C 1
ATOM 1029 O O . ALA A 1 123 ? -7.320 11.406 24.096 1.00 75.75 123 ALA A O 1
ATOM 1030 N N . VAL A 1 124 ? -8.265 10.924 2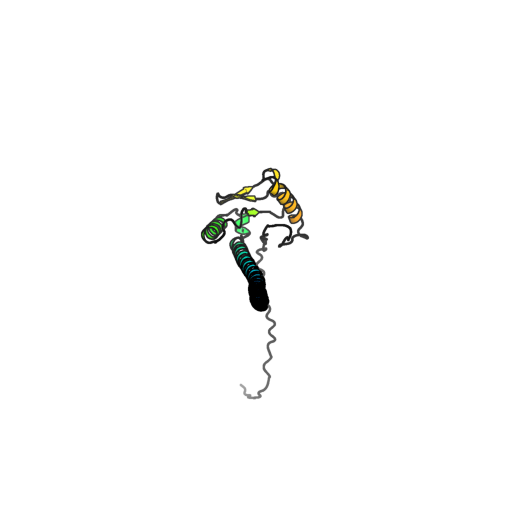2.112 1.00 70.44 124 VAL A N 1
ATOM 1031 C CA . VAL A 1 124 ? -7.633 12.004 21.365 1.00 70.44 124 VAL A CA 1
ATOM 1032 C C . VAL A 1 124 ? -8.712 13.002 20.998 1.00 70.44 124 VAL A C 1
ATOM 1034 O O . VAL A 1 124 ? -9.684 12.672 20.313 1.00 70.44 124 VAL A O 1
ATOM 1037 N N . ASP A 1 125 ? -8.532 14.236 21.459 1.00 66.12 125 ASP A N 1
ATOM 1038 C CA . ASP A 1 125 ? -9.294 15.354 20.929 1.00 66.12 125 ASP A CA 1
ATOM 1039 C C . ASP A 1 125 ? -8.828 15.585 19.481 1.00 66.12 125 ASP A C 1
ATOM 1041 O O . ASP A 1 125 ? -7.619 15.736 19.248 1.00 66.12 125 ASP A O 1
ATOM 1045 N N . PRO A 1 126 ? -9.744 15.597 18.493 1.00 60.97 126 PRO A N 1
ATOM 1046 C CA . PRO A 1 126 ? -9.410 15.933 17.118 1.00 60.97 126 PRO A CA 1
ATOM 1047 C C . PRO A 1 126 ? -8.546 17.193 17.010 1.00 60.97 126 PRO A C 1
ATOM 1049 O O . PRO A 1 126 ? -7.663 17.222 16.167 1.00 60.97 126 PRO A O 1
ATOM 1052 N N . LEU A 1 127 ? -8.714 18.186 17.890 1.00 56.09 127 LEU A N 1
ATOM 1053 C CA . LEU A 1 127 ? -7.975 19.454 17.876 1.00 56.09 127 LEU A CA 1
ATOM 1054 C C . LEU A 1 127 ? -6.502 19.344 18.317 1.00 56.09 127 LEU A C 1
ATOM 1056 O O . LEU A 1 127 ? -5.725 20.251 18.037 1.00 56.09 127 LEU A O 1
ATOM 1060 N N . THR A 1 128 ? -6.103 18.265 19.003 1.00 56.06 128 THR A N 1
ATOM 1061 C CA . THR A 1 128 ? -4.722 18.062 19.505 1.00 56.06 128 THR A CA 1
ATOM 1062 C C . THR A 1 128 ? -3.915 17.067 18.659 1.00 56.06 128 THR A C 1
ATOM 1064 O O . THR A 1 128 ? -2.726 16.860 18.902 1.00 56.06 128 THR A O 1
ATOM 1067 N N . SER A 1 129 ? -4.540 16.441 17.656 1.00 59.94 129 SER A N 1
ATOM 1068 C CA . SER A 1 129 ? -3.851 15.601 16.666 1.00 59.94 129 SER A CA 1
ATOM 1069 C C . SER A 1 129 ? -3.048 16.454 15.669 1.00 59.94 129 SER A C 1
ATOM 1071 O O . SER A 1 129 ? -3.357 17.634 15.507 1.00 59.94 129 SER A O 1
ATOM 1073 N N . PRO A 1 130 ? -2.051 15.886 14.956 1.00 61.22 130 PRO A N 1
ATOM 1074 C CA . PRO A 1 130 ? -1.344 16.595 13.891 1.00 61.22 130 PRO A CA 1
ATOM 1075 C C . PRO A 1 130 ? -2.327 17.277 12.931 1.00 61.22 130 PRO A C 1
ATOM 1077 O O . PRO A 1 130 ? -3.344 16.681 12.577 1.00 61.22 130 PRO A O 1
ATOM 1080 N N . GLU A 1 131 ? -2.012 18.498 12.494 1.00 56.09 131 GLU A N 1
ATOM 1081 C CA . GLU A 1 131 ? -2.919 19.395 11.750 1.00 56.09 131 GLU A CA 1
ATOM 1082 C C . GLU A 1 131 ? -3.548 18.754 10.493 1.00 56.09 131 GLU A C 1
ATOM 1084 O O . GLU A 1 131 ? -4.665 19.086 10.104 1.00 56.09 131 GLU A O 1
ATOM 1089 N N . TYR A 1 132 ? -2.871 17.770 9.889 1.00 57.06 132 TYR A N 1
ATOM 1090 C CA . TYR A 1 132 ? -3.378 17.017 8.737 1.00 57.06 132 TYR A CA 1
ATOM 1091 C C . TYR A 1 132 ? -4.366 15.893 9.106 1.00 57.06 132 TYR A C 1
ATOM 1093 O O . TYR A 1 132 ? -5.266 15.581 8.327 1.00 57.06 132 TYR A O 1
ATOM 1101 N N . ILE A 1 133 ? -4.225 15.282 10.286 1.00 64.12 133 ILE A N 1
ATOM 1102 C CA . ILE A 1 133 ? -5.101 14.201 10.759 1.00 64.12 133 ILE A CA 1
ATOM 1103 C C . ILE A 1 133 ? -6.363 14.790 11.391 1.00 64.12 133 ILE A C 1
ATOM 1105 O O . ILE A 1 133 ? -7.458 14.293 11.143 1.00 64.12 133 ILE A O 1
ATOM 1109 N N . SER A 1 134 ? -6.243 15.884 12.144 1.00 63.62 134 SER A N 1
ATOM 1110 C CA . SER A 1 134 ? -7.351 16.530 12.863 1.00 63.62 134 SER A CA 1
ATOM 1111 C C . SER A 1 134 ? -8.529 16.913 11.960 1.00 63.62 134 SER A C 1
ATOM 1113 O O . SER A 1 134 ? -9.670 16.523 12.222 1.00 63.62 134 SER A O 1
ATOM 1115 N N . ALA A 1 135 ? -8.254 17.613 10.854 1.00 67.50 135 ALA A N 1
ATOM 1116 C CA . ALA A 1 135 ? -9.270 18.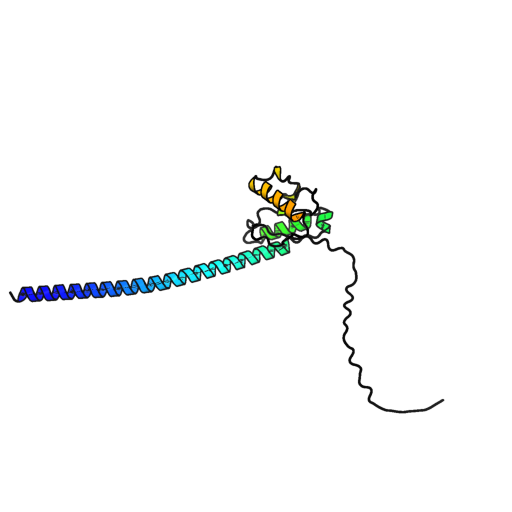028 9.889 1.00 67.50 135 ALA A CA 1
ATOM 1117 C C . ALA A 1 135 ? -9.955 16.823 9.222 1.00 67.50 135 ALA A C 1
ATOM 1119 O O . ALA A 1 135 ? -11.166 16.839 8.987 1.00 67.50 135 ALA A O 1
ATOM 1120 N N . ARG A 1 136 ? -9.199 15.749 8.957 1.00 69.81 136 ARG A N 1
ATOM 1121 C CA . ARG A 1 136 ? -9.731 14.526 8.345 1.00 69.81 136 ARG A CA 1
ATOM 1122 C C . ARG A 1 136 ? -10.574 13.713 9.326 1.00 69.81 136 ARG A C 1
ATOM 1124 O O . ARG A 1 136 ? -11.643 13.247 8.946 1.00 69.81 136 ARG A O 1
ATOM 1131 N N . LEU A 1 137 ? -10.143 13.596 10.585 1.00 70.44 137 LEU A N 1
ATOM 1132 C CA . LEU A 1 137 ? -10.901 12.946 11.660 1.00 70.44 137 LEU A CA 1
ATOM 1133 C C . LEU A 1 137 ? -12.229 13.664 11.928 1.00 70.44 137 LEU A C 1
ATOM 1135 O O . LEU A 1 137 ? -13.240 13.000 12.144 1.00 70.44 137 LEU A O 1
ATOM 1139 N N . ALA A 1 138 ? -12.243 15.000 11.881 1.00 70.19 138 ALA A N 1
ATOM 1140 C CA . ALA A 1 138 ? -13.460 15.792 12.053 1.00 70.19 138 ALA A CA 1
ATOM 1141 C C . ALA A 1 138 ? -14.479 15.525 10.931 1.00 70.19 138 ALA A C 1
ATOM 1143 O O . ALA A 1 138 ? -15.629 15.190 11.218 1.00 70.19 138 ALA A O 1
ATOM 1144 N N . GLN A 1 139 ? -14.036 15.569 9.666 1.00 73.44 139 GLN A N 1
ATOM 1145 C CA . GLN A 1 139 ? -14.872 15.206 8.512 1.00 73.44 139 GLN A CA 1
ATOM 1146 C C . GLN A 1 139 ? -15.378 13.764 8.610 1.00 73.44 139 GLN A C 1
ATOM 1148 O O . GLN A 1 139 ? -16.522 13.469 8.269 1.00 73.44 139 GLN A O 1
ATOM 1153 N N . LEU A 1 140 ? -14.523 12.851 9.074 1.00 73.69 140 LEU A N 1
ATOM 1154 C CA . LEU A 1 140 ? -14.880 11.449 9.190 1.00 73.69 140 LEU A CA 1
ATOM 1155 C C . LEU A 1 140 ? -15.922 11.218 10.289 1.00 73.69 140 LEU A C 1
ATOM 1157 O O . LEU A 1 140 ? -16.875 10.481 10.064 1.00 73.69 140 LEU A O 1
ATOM 1161 N N . LYS A 1 141 ? -15.794 11.879 11.443 1.00 70.88 141 LYS A N 1
ATOM 1162 C CA . LYS A 1 141 ? -16.778 11.801 12.529 1.00 70.88 141 LYS A CA 1
ATOM 1163 C C . LYS A 1 141 ? -18.158 12.285 12.078 1.00 70.88 141 LYS A C 1
ATOM 1165 O O . LYS A 1 141 ? -19.151 11.632 12.383 1.00 70.88 141 LYS A O 1
ATOM 1170 N N . GLU A 1 142 ? -18.216 13.389 11.337 1.00 71.94 142 GLU A N 1
ATOM 1171 C CA . GLU A 1 142 ? -19.469 13.914 10.780 1.00 71.94 142 GLU A CA 1
ATOM 1172 C C . GLU A 1 142 ? -20.107 12.923 9.795 1.00 71.94 142 GLU A C 1
ATOM 1174 O O . GLU A 1 142 ? -21.299 12.641 9.886 1.00 71.94 142 GLU A O 1
ATOM 1179 N N . ARG A 1 143 ? -19.303 12.315 8.911 1.00 70.50 143 ARG A N 1
ATOM 1180 C CA . ARG A 1 143 ? -19.778 11.304 7.950 1.00 70.50 143 ARG A CA 1
ATOM 1181 C C . ARG A 1 143 ? -20.239 10.006 8.616 1.00 70.50 143 ARG A C 1
ATOM 1183 O O . ARG A 1 143 ? -21.250 9.450 8.209 1.00 70.50 143 ARG A O 1
ATOM 1190 N N . LEU A 1 144 ? -19.504 9.515 9.616 1.00 69.19 144 LEU A N 1
ATOM 1191 C CA . LEU A 1 144 ? -19.829 8.279 10.341 1.00 69.19 144 LEU A CA 1
ATOM 1192 C C . LEU A 1 144 ? -21.040 8.435 11.272 1.00 69.19 144 LEU A C 1
ATOM 1194 O O . LEU A 1 144 ? -21.655 7.434 11.633 1.00 69.19 144 LEU A O 1
ATOM 1198 N N . ALA A 1 145 ? -21.385 9.665 11.663 1.00 67.12 145 ALA A N 1
ATOM 1199 C CA . ALA A 1 145 ? -22.591 9.940 12.437 1.00 67.12 145 ALA A CA 1
ATOM 1200 C C . ALA A 1 145 ? -23.881 9.731 11.623 1.00 67.12 145 ALA A C 1
ATOM 1202 O O . ALA A 1 145 ? -24.940 9.553 12.223 1.00 67.12 145 ALA A O 1
ATOM 1203 N N . ASP A 1 146 ? -23.803 9.731 10.285 1.00 68.38 146 ASP A N 1
ATOM 1204 C CA . ASP A 1 146 ? -24.929 9.418 9.407 1.00 68.38 146 ASP A CA 1
ATOM 1205 C C . ASP A 1 146 ? -24.912 7.929 8.999 1.00 68.38 146 ASP A C 1
ATOM 1207 O O . ASP A 1 146 ? -24.160 7.532 8.100 1.00 68.38 146 ASP A O 1
ATOM 1211 N N . PRO A 1 147 ? -25.757 7.076 9.612 1.00 62.00 147 PRO A N 1
ATOM 1212 C CA . PRO A 1 147 ? -25.799 5.650 9.300 1.00 62.00 147 PRO A CA 1
ATOM 1213 C C . PRO A 1 147 ? -26.222 5.349 7.852 1.00 62.00 147 PRO A C 1
ATOM 1215 O O . PRO A 1 147 ? -25.939 4.255 7.368 1.00 62.00 147 PRO A O 1
ATOM 1218 N N . ASN A 1 148 ? -26.857 6.289 7.139 1.00 63.03 148 ASN A N 1
ATOM 1219 C CA . ASN A 1 148 ? -27.272 6.091 5.746 1.00 63.03 148 ASN A CA 1
ATOM 1220 C C . ASN A 1 148 ? -26.152 6.362 4.729 1.00 63.03 148 ASN A C 1
ATOM 1222 O O . ASN A 1 148 ? -26.276 5.958 3.573 1.00 63.03 148 ASN A O 1
ATOM 1226 N N . ASN A 1 149 ? -25.068 7.030 5.134 1.00 63.84 149 ASN A N 1
ATOM 1227 C CA . ASN A 1 149 ? -23.959 7.402 4.249 1.00 63.84 149 ASN A CA 1
ATOM 1228 C C . ASN A 1 149 ? -22.663 6.622 4.544 1.00 63.84 149 ASN A C 1
ATOM 1230 O O . ASN A 1 149 ? -21.604 6.918 3.987 1.00 63.84 149 ASN A O 1
ATOM 1234 N N . PHE A 1 150 ? -22.728 5.607 5.411 1.00 62.50 150 PHE A N 1
ATOM 1235 C CA . PHE A 1 150 ? -21.582 4.755 5.703 1.00 62.50 150 PHE A CA 1
ATOM 1236 C C . PHE A 1 150 ? -21.197 3.919 4.474 1.00 62.50 150 PHE A C 1
ATOM 1238 O O . PHE A 1 150 ? -21.944 3.043 4.035 1.00 62.50 150 PHE A O 1
ATOM 1245 N N . LYS A 1 151 ? -19.994 4.157 3.942 1.00 63.47 151 LYS A N 1
ATOM 1246 C CA . LYS A 1 151 ? -19.364 3.304 2.929 1.00 63.47 151 LYS A CA 1
ATOM 1247 C C . LYS A 1 151 ? -18.148 2.599 3.540 1.00 63.47 151 LYS A C 1
ATOM 1249 O O . LYS A 1 151 ? -17.264 3.288 4.046 1.00 63.47 151 LYS A O 1
ATOM 1254 N N . PRO A 1 152 ? -18.071 1.255 3.480 1.00 59.44 152 PRO A N 1
ATOM 1255 C CA . PRO A 1 152 ? -16.953 0.499 4.053 1.00 59.44 152 PRO A CA 1
ATOM 1256 C C . PRO A 1 152 ? -15.633 0.702 3.294 1.00 59.44 152 PRO A C 1
ATOM 1258 O O . PRO A 1 152 ? -14.566 0.579 3.886 1.00 59.44 152 PRO A O 1
ATOM 1261 N N . VAL A 1 153 ? -15.697 1.041 2.003 1.00 59.12 153 VAL A N 1
ATOM 1262 C CA . VAL A 1 153 ? -14.541 1.418 1.182 1.00 59.12 153 VAL A CA 1
ATOM 1263 C C . VAL A 1 153 ? -14.772 2.845 0.695 1.00 59.12 153 VAL A C 1
ATOM 1265 O O . VAL A 1 153 ? -15.796 3.123 0.066 1.00 59.12 153 VAL A O 1
ATOM 1268 N N . GLN A 1 154 ? -13.859 3.751 1.042 1.00 61.56 154 GLN A N 1
ATOM 1269 C CA . GLN A 1 154 ? -13.883 5.149 0.617 1.00 61.56 154 GLN A CA 1
ATOM 1270 C C . GLN A 1 154 ? -12.675 5.403 -0.286 1.00 61.56 154 GLN A C 1
ATOM 1272 O O . GLN A 1 154 ? -11.543 5.337 0.177 1.00 61.56 154 GLN A O 1
ATOM 1277 N N . ASP A 1 155 ? -12.921 5.700 -1.563 1.00 57.31 155 ASP A N 1
ATOM 1278 C CA . ASP A 1 155 ? -11.865 5.904 -2.570 1.00 57.31 155 ASP A CA 1
ATOM 1279 C C . ASP A 1 155 ? -11.015 7.165 -2.309 1.00 57.31 155 ASP A C 1
ATOM 1281 O O . ASP A 1 155 ? -9.961 7.343 -2.914 1.00 57.31 155 ASP A O 1
ATOM 1285 N N . ASP A 1 156 ? -11.475 8.057 -1.424 1.00 58.22 156 ASP A N 1
ATOM 1286 C CA . ASP A 1 156 ? -10.797 9.296 -1.038 1.00 58.22 156 ASP A CA 1
ATOM 1287 C C . ASP A 1 156 ? -10.003 9.179 0.277 1.00 58.22 156 ASP A C 1
ATOM 1289 O O . ASP A 1 156 ? -9.400 10.165 0.711 1.00 58.22 156 ASP A O 1
ATOM 1293 N N . LEU A 1 157 ? -10.007 8.020 0.947 1.00 61.62 157 LEU A N 1
ATOM 1294 C CA . LEU A 1 157 ? -9.226 7.790 2.164 1.00 61.62 157 LEU A CA 1
ATOM 1295 C C . LEU A 1 157 ? -8.275 6.604 2.014 1.00 61.62 157 LEU A C 1
ATOM 1297 O O . LEU A 1 157 ? -8.705 5.474 1.808 1.00 61.62 157 LEU A O 1
ATOM 1301 N N . ASP A 1 158 ? -7.000 6.838 2.326 1.00 64.06 158 ASP A N 1
ATOM 1302 C CA . ASP A 1 158 ? -6.011 5.790 2.616 1.00 64.06 158 ASP A CA 1
ATOM 1303 C C . ASP A 1 158 ? -6.275 5.165 4.004 1.00 64.06 158 ASP A C 1
ATOM 1305 O O . ASP A 1 158 ? -5.392 5.064 4.856 1.00 64.06 158 ASP A O 1
ATOM 1309 N N . THR A 1 159 ? -7.533 4.848 4.316 1.00 66.75 159 THR A N 1
ATOM 1310 C CA . THR A 1 159 ? -7.966 4.364 5.633 1.00 66.75 159 THR A CA 1
ATOM 1311 C C . THR A 1 159 ? -8.893 3.173 5.474 1.00 66.75 159 THR A C 1
ATOM 1313 O O . THR A 1 159 ? -9.914 3.238 4.792 1.00 66.75 159 THR A O 1
ATOM 1316 N N . LEU A 1 160 ? -8.537 2.080 6.145 1.00 69.44 160 LEU A N 1
ATOM 1317 C CA . LEU A 1 160 ? -9.338 0.866 6.197 1.00 69.44 160 LEU A CA 1
ATOM 1318 C C . LEU A 1 160 ? -10.377 0.975 7.318 1.00 69.44 160 LEU A C 1
ATOM 1320 O O . LEU A 1 160 ? -10.016 1.151 8.482 1.00 69.44 160 LEU A O 1
ATOM 1324 N N . PHE A 1 161 ? -11.658 0.826 6.979 1.00 70.62 161 PHE A N 1
ATOM 1325 C CA . PHE A 1 161 ? -12.738 0.798 7.963 1.00 70.62 161 PHE A CA 1
ATOM 1326 C C . PHE A 1 161 ? -13.063 -0.632 8.383 1.00 70.62 161 PHE A C 1
ATOM 1328 O O . PHE A 1 161 ? -13.395 -1.485 7.559 1.00 70.62 161 PHE A O 1
ATOM 1335 N N . LEU A 1 162 ? -13.014 -0.871 9.692 1.00 71.06 162 LEU A N 1
ATOM 1336 C CA . LEU A 1 162 ? -13.413 -2.127 10.316 1.00 71.06 162 LEU A CA 1
ATOM 1337 C C . LEU A 1 162 ? -14.727 -1.893 11.068 1.00 71.06 162 LEU A C 1
ATOM 1339 O O . LEU A 1 162 ? -14.701 -1.324 12.162 1.00 71.06 162 LEU A O 1
ATOM 1343 N N . PRO A 1 163 ? -15.889 -2.263 10.498 1.00 67.38 163 PRO A N 1
ATOM 1344 C CA . PRO A 1 163 ? -17.143 -2.153 11.221 1.00 67.38 163 PRO A CA 1
ATOM 1345 C C . PRO A 1 163 ? -17.147 -3.154 12.376 1.00 67.38 163 PRO A C 1
ATOM 1347 O O . PRO A 1 163 ? -16.926 -4.349 12.185 1.00 67.38 163 PRO A O 1
ATOM 1350 N N . ILE A 1 164 ? -17.448 -2.670 13.577 1.00 67.94 164 ILE A N 1
ATOM 1351 C CA . ILE A 1 164 ? -17.726 -3.533 14.720 1.00 67.94 164 ILE A CA 1
ATOM 1352 C C . ILE A 1 164 ? -19.236 -3.672 14.802 1.00 67.94 164 ILE A C 1
ATOM 1354 O O . ILE A 1 164 ? -19.955 -2.749 15.191 1.00 67.94 164 ILE A O 1
ATOM 1358 N N . HIS A 1 165 ? -19.730 -4.824 14.367 1.00 62.53 165 HIS A N 1
ATOM 1359 C CA . HIS A 1 165 ? -21.148 -5.121 14.431 1.00 62.53 165 HIS A CA 1
ATOM 1360 C C . HIS A 1 165 ? -21.528 -5.458 15.870 1.00 62.53 165 HIS A C 1
ATOM 1362 O O . HIS A 1 165 ? -21.131 -6.497 16.389 1.00 62.53 165 HIS A O 1
ATOM 1368 N N . LEU A 1 166 ? -22.365 -4.620 16.484 1.00 56.62 166 LEU A N 1
ATOM 1369 C CA . LEU A 1 166 ? -23.189 -5.042 17.613 1.00 56.62 166 LEU A CA 1
ATOM 1370 C C . LEU A 1 166 ? -24.163 -6.101 17.101 1.00 56.62 166 LEU A C 1
ATOM 1372 O O . LEU A 1 166 ? -25.274 -5.777 16.687 1.00 56.62 166 LEU A O 1
ATOM 1376 N N . MET A 1 167 ? -23.750 -7.367 17.071 1.00 46.53 167 MET A N 1
ATOM 1377 C CA . MET A 1 167 ? -24.724 -8.438 16.937 1.00 46.53 167 MET A CA 1
ATOM 1378 C C . MET A 1 167 ? -25.563 -8.418 18.217 1.00 46.53 167 MET A C 1
ATOM 1380 O O . MET A 1 167 ? -25.006 -8.601 19.301 1.00 46.53 167 MET A O 1
ATOM 1384 N N . PRO A 1 168 ? -26.885 -8.177 18.153 1.00 40.09 168 PRO A N 1
ATOM 1385 C CA . PRO A 1 168 ? -27.715 -8.420 19.313 1.00 40.09 168 PRO A CA 1
ATOM 1386 C C . PRO A 1 168 ? -27.613 -9.915 19.615 1.00 40.09 168 PRO A C 1
ATOM 1388 O O . PRO A 1 168 ? -28.073 -10.748 18.833 1.00 40.09 168 PRO A O 1
ATOM 1391 N N . VAL A 1 169 ? -27.002 -10.263 20.747 1.00 46.22 169 VAL A N 1
ATOM 1392 C CA . VAL A 1 169 ? -27.043 -11.615 21.309 1.00 46.22 169 VAL A CA 1
ATOM 1393 C C . VAL A 1 169 ? -28.483 -11.880 21.749 1.00 46.22 169 VAL A C 1
ATOM 1395 O O . VAL A 1 169 ? -28.844 -11.797 22.918 1.00 46.22 169 VAL A O 1
ATOM 1398 N N . LYS A 1 170 ? -29.357 -12.170 20.789 1.00 38.72 170 LYS A N 1
ATOM 1399 C CA . LYS A 1 170 ? -30.635 -12.821 21.031 1.00 38.72 170 LYS A CA 1
ATOM 1400 C C . LYS A 1 170 ? -30.631 -14.065 20.170 1.00 38.72 170 LYS A C 1
ATOM 1402 O O . LYS A 1 170 ? -30.870 -14.004 18.971 1.00 38.72 170 LYS A O 1
ATOM 1407 N N . GLY A 1 171 ? -30.291 -15.183 20.805 1.00 43.88 171 GLY A N 1
ATOM 1408 C CA . GLY A 1 171 ? -30.311 -16.515 20.214 1.00 43.88 171 GLY A CA 1
ATOM 1409 C C . GLY A 1 171 ? -31.721 -16.945 19.813 1.00 43.88 171 GLY A C 1
ATOM 1410 O O . GLY A 1 171 ? -32.283 -17.870 20.396 1.00 43.88 171 GLY A O 1
ATOM 1411 N N . GLU A 1 172 ? -32.298 -16.311 18.798 1.00 39.28 172 GLU A N 1
ATOM 1412 C CA . GLU A 1 172 ? -33.326 -16.953 18.000 1.00 39.28 172 GLU A CA 1
ATOM 1413 C C . GLU A 1 172 ? -32.620 -17.987 17.139 1.00 39.28 172 GLU A C 1
ATOM 1415 O O . GLU A 1 172 ? -31.987 -17.693 16.128 1.00 39.28 172 GLU A O 1
ATOM 1420 N N . LYS A 1 173 ? -32.683 -19.225 17.636 1.00 40.44 173 LYS A N 1
ATOM 1421 C CA . LYS A 1 173 ? -32.419 -20.450 16.893 1.00 40.44 173 LYS A CA 1
ATOM 1422 C C . LYS A 1 173 ? -32.795 -20.225 15.430 1.00 40.44 173 LYS A C 1
ATOM 1424 O O . LYS A 1 173 ? -33.979 -20.122 15.115 1.00 40.44 173 LYS A O 1
ATOM 1429 N N . MET A 1 174 ? -31.804 -20.211 14.541 1.00 35.88 174 MET A N 1
ATOM 1430 C CA . MET A 1 174 ? -32.055 -20.444 13.127 1.00 35.88 174 MET A CA 1
ATOM 1431 C C . MET A 1 174 ? -32.567 -21.880 13.000 1.00 35.88 174 MET A C 1
ATOM 1433 O O . MET A 1 174 ? -31.810 -22.826 12.787 1.00 35.88 174 MET A O 1
ATOM 1437 N N . VAL A 1 175 ? -33.873 -22.064 13.192 1.00 42.56 175 VAL A N 1
ATOM 1438 C CA . VAL A 1 175 ? -34.579 -23.259 12.753 1.00 42.56 175 VAL A CA 1
ATOM 1439 C C . VAL A 1 175 ? -34.596 -23.154 11.240 1.00 42.56 175 VAL A C 1
ATOM 1441 O O . VAL A 1 175 ? -35.486 -22.554 10.644 1.00 42.56 175 VAL A O 1
ATOM 1444 N N . VAL A 1 176 ? -33.562 -23.711 10.611 1.00 42.22 176 VAL A N 1
ATOM 1445 C CA . VAL A 1 176 ? -33.589 -24.007 9.185 1.00 42.22 176 VAL A CA 1
ATOM 1446 C C . VAL A 1 176 ? -34.713 -25.016 9.001 1.00 42.22 176 VAL A C 1
ATOM 1448 O O . VAL A 1 176 ? -34.531 -26.221 9.189 1.00 42.22 176 VAL A O 1
ATOM 1451 N N . LYS A 1 177 ? -35.907 -24.518 8.678 1.00 42.69 177 LYS A N 1
ATOM 1452 C CA . LYS A 1 177 ? -37.012 -25.339 8.209 1.00 42.69 177 LYS A CA 1
ATOM 1453 C C . LYS A 1 177 ? -36.589 -25.863 6.842 1.00 42.69 177 LYS A C 1
ATOM 1455 O O . LYS A 1 177 ? -36.803 -25.234 5.813 1.00 42.69 177 LYS A O 1
ATOM 1460 N N . ARG A 1 178 ? -35.878 -26.990 6.845 1.00 42.03 178 ARG A N 1
ATOM 1461 C CA . ARG A 1 178 ? -35.646 -27.776 5.640 1.00 42.03 178 ARG A CA 1
ATOM 1462 C C . ARG A 1 178 ? -37.010 -28.311 5.215 1.00 42.03 178 ARG A C 1
ATOM 1464 O O . ARG A 1 178 ? -37.408 -29.385 5.655 1.00 42.03 178 ARG A O 1
ATOM 1471 N N . ASP A 1 179 ? -37.718 -27.562 4.376 1.00 44.69 179 ASP A N 1
ATOM 1472 C CA . ASP A 1 179 ? -38.823 -28.088 3.576 1.00 44.69 179 ASP A CA 1
ATOM 1473 C C . ASP A 1 179 ? -38.217 -29.031 2.524 1.00 44.69 179 ASP A C 1
ATOM 1475 O O . ASP A 1 179 ? -38.074 -28.711 1.347 1.00 44.69 179 ASP A O 1
ATOM 1479 N N . ILE A 1 180 ? -37.775 -30.205 2.979 1.00 50.19 180 ILE A N 1
ATOM 1480 C CA . ILE A 1 180 ? -37.513 -31.340 2.103 1.00 50.19 180 ILE A CA 1
ATOM 1481 C C . ILE A 1 180 ? -38.892 -31.939 1.828 1.00 50.19 180 ILE A C 1
ATOM 1483 O O . ILE A 1 180 ? -39.507 -32.460 2.764 1.00 50.19 180 ILE A O 1
ATOM 1487 N N . PRO A 1 181 ? -39.416 -31.891 0.591 1.00 45.91 181 PRO A N 1
ATOM 1488 C CA . PRO A 1 181 ? -40.630 -32.617 0.270 1.00 45.91 181 PRO A CA 1
ATOM 1489 C C . PRO A 1 181 ? -40.350 -34.108 0.471 1.00 45.91 181 PRO A C 1
ATOM 1491 O O . PRO A 1 181 ? -39.621 -34.737 -0.299 1.00 45.91 181 PRO A O 1
ATOM 1494 N N . LEU A 1 182 ? -40.915 -34.671 1.541 1.00 50.91 182 LEU A N 1
ATOM 1495 C CA . LEU A 1 182 ? -40.961 -36.109 1.761 1.00 50.91 182 LEU A CA 1
ATOM 1496 C C . LEU A 1 182 ? -41.746 -36.714 0.597 1.00 50.91 182 LEU A C 1
ATOM 1498 O O . LEU A 1 182 ? -42.975 -36.679 0.554 1.00 50.91 182 LEU A O 1
ATOM 1502 N N . LYS A 1 183 ? -41.008 -37.241 -0.381 1.00 47.28 183 LYS A N 1
ATOM 1503 C CA . LYS A 1 183 ? -41.536 -38.065 -1.462 1.00 47.28 183 LYS A CA 1
ATOM 1504 C C . LYS A 1 183 ? -42.270 -39.239 -0.815 1.00 47.28 183 LYS A C 1
ATOM 1506 O O . LYS A 1 183 ? -41.637 -40.138 -0.267 1.00 47.28 183 LYS A O 1
ATOM 1511 N N . GLN A 1 184 ? -43.600 -39.188 -0.830 1.00 58.72 184 GLN A N 1
ATOM 1512 C CA . GLN A 1 184 ? -44.438 -40.229 -0.246 1.00 58.72 184 GLN A CA 1
ATOM 1513 C C . GLN A 1 184 ? -44.093 -41.590 -0.872 1.00 58.72 184 GLN A C 1
ATOM 1515 O O . GLN A 1 184 ? -43.987 -41.687 -2.102 1.00 58.72 184 GLN A O 1
ATOM 1520 N N . PRO A 1 185 ? -43.911 -42.651 -0.068 1.00 44.25 185 PRO A N 1
ATOM 1521 C CA . PRO A 1 185 ? -43.739 -43.986 -0.607 1.00 44.25 185 PRO A CA 1
ATOM 1522 C C . PRO A 1 185 ? -45.043 -44.427 -1.279 1.00 44.25 185 PRO A C 1
ATOM 1524 O O . PRO A 1 185 ? -46.124 -44.358 -0.695 1.00 44.25 185 PRO A O 1
ATOM 1527 N N . ARG A 1 186 ? -44.925 -44.862 -2.538 1.00 46.06 186 ARG A N 1
ATOM 1528 C CA . ARG A 1 186 ? -46.018 -45.423 -3.337 1.00 46.06 186 ARG A CA 1
ATOM 1529 C C . ARG A 1 186 ? -46.679 -46.568 -2.568 1.00 46.06 186 ARG A C 1
ATOM 1531 O O . ARG A 1 186 ? -46.055 -47.598 -2.324 1.00 46.06 186 ARG A O 1
ATOM 1538 N N . SER A 1 187 ? -47.948 -46.387 -2.221 1.00 49.69 187 SER A N 1
ATOM 1539 C CA . SER A 1 187 ? -48.823 -47.430 -1.704 1.00 49.69 187 SER A CA 1
ATOM 1540 C C . SER A 1 187 ? -49.093 -48.452 -2.806 1.00 49.69 187 SER A C 1
ATOM 1542 O O . SER A 1 187 ? -49.832 -48.215 -3.758 1.00 49.69 187 SER A O 1
ATOM 1544 N N . GLY A 1 188 ? -48.451 -49.607 -2.689 1.00 49.72 188 GLY A N 1
ATOM 1545 C CA . GLY A 1 188 ? -48.622 -50.688 -3.643 1.00 49.72 188 GLY A CA 1
ATOM 1546 C C . GLY A 1 188 ? -47.959 -51.967 -3.173 1.00 49.72 188 GLY A C 1
ATOM 1547 O O . GLY A 1 188 ? -46.955 -52.359 -3.746 1.00 49.72 188 GLY A O 1
ATOM 1548 N N . CYS A 1 189 ? -48.527 -52.621 -2.157 1.00 40.09 189 CYS A N 1
ATOM 1549 C CA . CYS A 1 189 ? -48.686 -54.074 -2.176 1.00 40.09 189 CYS A CA 1
ATOM 1550 C C . CYS A 1 189 ? -49.735 -54.544 -1.160 1.00 40.09 189 CYS A C 1
ATOM 1552 O O . CYS A 1 189 ? -49.764 -54.169 0.006 1.00 40.09 189 CYS A O 1
ATOM 1554 N N . ARG A 1 190 ? -50.628 -55.354 -1.712 1.00 49.88 190 ARG A N 1
ATOM 1555 C CA . ARG A 1 190 ? -51.811 -56.031 -1.193 1.00 49.88 190 ARG A CA 1
ATOM 1556 C C . ARG A 1 190 ? -51.405 -57.279 -0.388 1.00 49.88 190 ARG A C 1
ATOM 1558 O O . ARG A 1 190 ? -50.626 -58.064 -0.908 1.00 49.88 190 ARG A O 1
ATOM 1565 N N . ASN A 1 191 ? -51.967 -57.469 0.812 1.00 39.19 191 ASN A N 1
ATOM 1566 C CA . ASN A 1 191 ? -52.331 -58.758 1.459 1.00 39.19 191 ASN A CA 1
ATOM 1567 C C . ASN A 1 191 ? -52.842 -58.437 2.880 1.00 39.19 191 ASN A C 1
ATOM 1569 O O . ASN A 1 191 ? -52.112 -57.839 3.654 1.00 39.19 191 ASN A O 1
ATOM 1573 N N . ARG A 1 192 ? -54.123 -58.565 3.255 1.00 46.19 192 ARG A N 1
ATOM 1574 C CA . ARG A 1 192 ? -55.030 -59.732 3.371 1.00 46.19 192 ARG A CA 1
ATOM 1575 C C . ARG A 1 192 ? -54.517 -60.854 4.296 1.00 46.19 192 ARG A C 1
ATOM 1577 O O . ARG A 1 192 ? -53.864 -61.767 3.816 1.00 46.19 192 ARG A O 1
ATOM 1584 N N . MET A 1 193 ? -54.941 -60.806 5.566 1.00 36.50 193 MET A N 1
ATOM 1585 C CA . MET A 1 193 ? -55.361 -61.922 6.455 1.00 36.50 193 MET A CA 1
ATOM 1586 C C . MET A 1 193 ? -55.825 -61.269 7.780 1.00 36.50 193 MET A C 1
ATOM 1588 O O . MET A 1 193 ? -55.021 -60.601 8.414 1.00 36.50 193 MET A O 1
ATOM 1592 N N . VAL A 1 194 ? -57.118 -61.118 8.119 1.00 49.38 194 VAL A N 1
ATOM 1593 C CA . VAL A 1 194 ? -58.076 -62.106 8.692 1.00 49.38 194 VAL A CA 1
ATOM 1594 C C . VAL A 1 194 ? -57.352 -63.101 9.613 1.00 49.38 194 VAL A C 1
ATOM 1596 O O . VAL A 1 194 ? -56.507 -63.839 9.123 1.00 49.38 194 VAL A O 1
ATOM 1599 N N . ILE A 1 195 ? -57.557 -63.103 10.939 1.00 41.53 195 ILE A N 1
ATOM 1600 C CA . ILE A 1 195 ? -58.591 -63.851 11.702 1.00 41.53 195 ILE A CA 1
ATOM 1601 C C . ILE A 1 195 ? -58.438 -63.419 13.195 1.00 41.53 195 ILE A C 1
ATOM 1603 O O . ILE A 1 195 ? -57.318 -63.406 13.689 1.00 41.53 195 ILE A O 1
ATOM 1607 N N . SER A 1 196 ? -59.439 -62.782 13.836 1.00 44.03 196 SER A N 1
ATOM 1608 C CA . SER A 1 196 ? -60.298 -63.300 14.944 1.00 44.03 196 SER A CA 1
ATOM 1609 C C . SER A 1 196 ? -59.581 -64.278 15.901 1.00 44.03 196 SER A C 1
ATOM 1611 O O . SER A 1 196 ? -59.086 -65.298 15.457 1.00 44.03 196 SER A O 1
ATOM 1613 N N . ARG A 1 197 ? -59.517 -64.082 17.218 1.00 43.44 197 ARG A N 1
ATOM 1614 C CA . ARG A 1 197 ? -60.626 -63.955 18.168 1.00 43.44 197 ARG A CA 1
ATOM 1615 C C . ARG A 1 197 ? -60.043 -63.711 19.562 1.00 43.44 197 ARG A C 1
ATOM 1617 O O . ARG A 1 197 ? -58.929 -64.226 19.802 1.00 43.44 197 ARG A O 1
#

Nearest PDB structures (foldseek):
  5wk3-assembly1_A  TM=3.837E-01  e=1.633E+00  Homo sapiens
  3fpu-assembly1_B  TM=4.150E-01  e=2.550E+00  Homo sapiens

Radius of gyration: 37.6 Å; Cα contacts (8 Å, |Δi|>4): 90; chains: 1; bounding box: 106×83×95 Å

Mean predicted aligned error: 17.17 Å

Sequence (197 aa):
MKRSWLTYLMVGGLAVLLVALGLLQYRWMTQISASDGEKAKVRVKDQADRLAGDFNREIQNAYFNFQTDVDSWQNKDWSAFNERFQYWNENTAYPSLIKEFYFFEAKANTPVLRYEREGRFAAVDPLTSPEYISARLAQLKERLADPNNFKPVQDDLDTLFLPIHLMPVKGEKMVVKRDIPLKQPRSGCRNRMVISR

pLDDT: mean 70.72, std 15.0, range [35.88, 96.62]

Solvent-accessible surface area (backbone atoms only — not comparable to full-atom values): 12372 Å² total; per-residue (Å²): 119,73,72,60,56,54,51,53,51,52,52,49,51,50,51,52,50,52,52,55,50,51,53,50,53,49,53,54,54,54,56,51,52,54,56,50,52,54,51,50,53,52,50,50,49,52,50,50,54,49,50,53,51,53,51,52,51,53,52,50,54,49,57,66,64,67,66,64,59,61,67,39,58,76,69,67,51,46,64,71,55,42,51,45,48,51,52,47,52,72,70,45,97,56,57,76,76,65,84,76,53,77,44,78,63,70,49,89,84,60,69,37,30,34,59,43,97,87,64,43,72,44,78,42,57,50,89,76,43,60,79,76,53,18,62,51,51,50,56,46,53,61,45,51,52,37,80,89,67,66,61,72,75,49,98,91,46,103,61,89,64,78,86,73,72,82,70,77,92,64,87,72,75,82,73,78,77,76,84,66,83,77,77,74,81,81,89,80,84,90,82,92,76,89,80,90,134

Secondary structure (DSSP, 8-state):
-HHHHHHHHHHHHHHHHHHHHHHHHHHHHHHHHHHHHHHHHHHHHHHHHHHHHHHHHHHHHHHHHT---HHHHHTT--HHHHHHHHHHHHH-S-TTS----EE--SSTTPPEEEEETTTEEEEE-GGGS-HHHHHHHHHHHHHHT-TTS--SS-TT-S--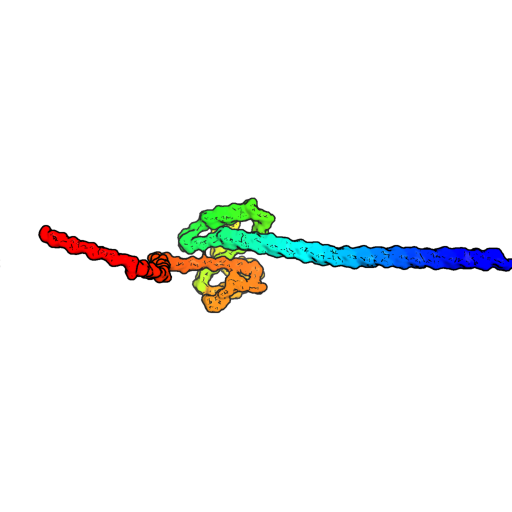-------------------------------------